Protein AF-A0A417VQZ7-F1 (afdb_monomer)

Structure (mmCIF, N/CA/C/O backbone):
data_AF-A0A417VQZ7-F1
#
_entry.id   AF-A0A417VQZ7-F1
#
loop_
_atom_site.group_PDB
_atom_site.id
_atom_site.type_symbol
_atom_site.label_atom_id
_atom_site.label_alt_id
_atom_site.label_comp_id
_atom_site.label_asym_id
_atom_site.label_entity_id
_atom_site.label_seq_id
_atom_site.pdbx_PDB_ins_code
_atom_site.Cartn_x
_atom_site.Cartn_y
_atom_site.Cartn_z
_atom_site.occupancy
_atom_site.B_iso_or_equiv
_atom_site.auth_seq_id
_atom_site.auth_comp_id
_atom_site.auth_asym_id
_atom_site.auth_atom_id
_atom_site.pdbx_PDB_model_num
ATOM 1 N N . MET A 1 1 ? -21.117 -1.978 18.772 1.00 50.91 1 MET A N 1
ATOM 2 C CA . MET A 1 1 ? -19.952 -2.765 19.230 1.00 50.91 1 MET A CA 1
ATOM 3 C C . MET A 1 1 ? -19.478 -3.714 18.135 1.00 50.91 1 MET A C 1
ATOM 5 O O . MET A 1 1 ? -18.375 -3.523 17.656 1.00 50.91 1 MET A O 1
ATOM 9 N N . ILE A 1 2 ? -20.326 -4.629 17.647 1.00 55.28 2 ILE A N 1
ATOM 10 C CA . ILE A 1 2 ? -19.944 -5.635 16.636 1.00 55.28 2 ILE A CA 1
ATOM 11 C C . ILE A 1 2 ? -19.471 -5.027 15.298 1.00 55.28 2 ILE A C 1
ATOM 13 O O . ILE A 1 2 ? -18.489 -5.507 14.745 1.00 55.28 2 ILE A O 1
ATOM 17 N N . MET A 1 3 ? -20.095 -3.949 14.799 1.00 70.06 3 MET A N 1
ATOM 18 C CA . MET A 1 3 ? -19.731 -3.386 13.484 1.00 70.06 3 MET A CA 1
ATOM 19 C C . MET A 1 3 ? -18.342 -2.727 13.457 1.00 70.06 3 MET A C 1
ATOM 21 O O . MET A 1 3 ? -17.548 -3.048 12.582 1.00 70.06 3 MET A O 1
ATOM 25 N N . LYS A 1 4 ? -18.000 -1.878 14.441 1.00 75.81 4 LYS A N 1
ATOM 26 C CA . LYS A 1 4 ? -16.665 -1.250 14.517 1.00 75.81 4 LYS A CA 1
ATOM 27 C C . LYS A 1 4 ? -15.567 -2.287 14.773 1.00 75.81 4 LYS A C 1
ATOM 29 O O . LYS A 1 4 ? -14.545 -2.289 14.105 1.00 75.81 4 LYS A O 1
ATOM 34 N N . THR A 1 5 ? -15.788 -3.232 15.690 1.00 76.50 5 THR A N 1
ATOM 35 C CA . THR A 1 5 ? -14.788 -4.276 15.954 1.00 76.50 5 THR A CA 1
ATOM 36 C C . THR A 1 5 ? -14.502 -5.121 14.714 1.00 76.50 5 THR A C 1
ATOM 38 O O . THR A 1 5 ? -13.345 -5.433 14.480 1.00 76.50 5 THR A O 1
ATOM 41 N N . LYS A 1 6 ? -15.509 -5.442 13.891 1.00 86.94 6 LYS A N 1
ATOM 42 C CA . LYS A 1 6 ? -15.309 -6.150 12.616 1.00 86.94 6 LYS A CA 1
ATOM 43 C C . LYS A 1 6 ? -14.649 -5.272 11.544 1.00 86.94 6 LYS A C 1
ATOM 45 O O . LYS A 1 6 ? -13.799 -5.768 10.812 1.00 86.94 6 LYS A O 1
ATOM 50 N N . ALA A 1 7 ? -14.981 -3.980 11.490 1.00 90.06 7 ALA A N 1
ATOM 51 C CA . ALA A 1 7 ? -14.437 -3.048 10.500 1.00 90.06 7 ALA A CA 1
ATOM 52 C C . ALA A 1 7 ? -12.906 -2.945 10.559 1.00 90.06 7 ALA A C 1
ATOM 54 O O . ALA A 1 7 ? -12.262 -2.990 9.519 1.00 90.06 7 ALA A O 1
ATOM 55 N N . LYS A 1 8 ? -12.305 -2.899 11.756 1.00 91.88 8 LYS A N 1
ATOM 56 C CA . LYS A 1 8 ? -10.838 -2.837 11.883 1.00 91.88 8 LYS A CA 1
ATOM 57 C C . LYS A 1 8 ? -10.099 -4.100 11.409 1.00 91.88 8 LYS A C 1
ATOM 59 O O . LYS A 1 8 ? -8.950 -4.028 10.992 1.00 91.88 8 LYS A O 1
ATOM 64 N N . TYR A 1 9 ? -10.744 -5.268 11.473 1.00 94.56 9 TYR A N 1
ATOM 65 C CA . TYR A 1 9 ? -10.173 -6.496 10.910 1.00 94.56 9 TYR A CA 1
ATOM 66 C C . TYR A 1 9 ? -10.329 -6.517 9.393 1.00 94.56 9 TYR A C 1
ATOM 68 O O . TYR A 1 9 ? -9.418 -6.952 8.698 1.00 94.56 9 TYR A O 1
ATOM 76 N N . LEU A 1 10 ? -11.444 -5.994 8.876 1.00 95.38 10 LEU A N 1
ATOM 77 C CA . LEU A 1 10 ? -11.634 -5.830 7.439 1.00 95.38 10 LEU A CA 1
ATOM 78 C C . LEU A 1 10 ? -10.570 -4.899 6.837 1.00 95.38 10 LEU A C 1
ATOM 80 O O . LEU A 1 10 ? -9.983 -5.253 5.819 1.00 95.38 10 LEU A O 1
ATOM 84 N N . THR A 1 11 ? -10.259 -3.767 7.482 1.00 95.75 11 THR A N 1
ATOM 85 C CA . THR A 1 11 ? -9.201 -2.866 6.991 1.00 95.75 11 THR A CA 1
ATOM 86 C C . THR A 1 11 ? -7.821 -3.521 7.014 1.00 95.75 11 THR A C 1
ATOM 88 O O . THR A 1 11 ? -7.045 -3.376 6.068 1.00 95.75 11 THR A O 1
ATOM 91 N N . ALA A 1 12 ? -7.527 -4.313 8.050 1.00 97.06 12 ALA A N 1
ATOM 92 C CA . ALA A 1 12 ? -6.291 -5.087 8.121 1.00 97.06 12 ALA A CA 1
ATOM 93 C C . ALA A 1 12 ? -6.186 -6.127 6.992 1.00 97.06 12 ALA A C 1
ATOM 95 O O . ALA A 1 12 ? -5.142 -6.231 6.350 1.00 97.06 12 ALA A O 1
ATOM 96 N N . ILE A 1 13 ? -7.271 -6.856 6.703 1.00 97.50 13 ILE A N 1
ATOM 97 C CA . ILE A 1 13 ? -7.321 -7.828 5.600 1.00 97.50 13 ILE A CA 1
ATOM 98 C C . ILE A 1 13 ? -7.106 -7.132 4.252 1.00 97.50 13 ILE A C 1
ATOM 100 O O . ILE A 1 13 ? -6.365 -7.648 3.423 1.00 97.50 13 ILE A O 1
ATOM 104 N N . LEU A 1 14 ? -7.697 -5.954 4.034 1.00 97.31 14 LEU A N 1
ATOM 105 C CA . LEU A 1 14 ? -7.514 -5.191 2.795 1.00 97.31 14 LEU A CA 1
ATOM 106 C C . LEU A 1 14 ? -6.061 -4.725 2.606 1.00 97.31 14 LEU A C 1
ATOM 108 O O . LEU A 1 14 ? -5.545 -4.791 1.492 1.00 97.31 14 LEU A O 1
ATOM 112 N N . PHE A 1 15 ? -5.365 -4.325 3.678 1.00 97.94 15 PHE A N 1
ATOM 113 C CA . PHE A 1 15 ? -3.922 -4.060 3.611 1.00 97.94 15 PHE A CA 1
ATOM 114 C C . PHE A 1 15 ? -3.111 -5.314 3.267 1.00 97.94 15 PHE A C 1
ATOM 116 O O . PHE A 1 15 ? -2.205 -5.251 2.444 1.00 97.94 15 PHE A O 1
ATOM 123 N N . LEU A 1 16 ? -3.437 -6.469 3.849 1.00 97.38 16 LEU A N 1
ATOM 124 C CA . LEU A 1 16 ? -2.754 -7.721 3.506 1.00 97.38 16 LEU A CA 1
ATOM 125 C C . LEU A 1 16 ? -3.028 -8.139 2.054 1.00 97.38 16 LEU A C 1
ATOM 127 O O . LEU A 1 16 ? -2.112 -8.558 1.350 1.00 97.38 16 LEU A O 1
ATOM 131 N N . ALA A 1 17 ? -4.261 -7.963 1.578 1.00 96.56 17 ALA A N 1
ATOM 132 C CA . ALA A 1 17 ? -4.626 -8.219 0.189 1.00 96.56 17 ALA A CA 1
ATOM 133 C C . ALA A 1 17 ? -3.846 -7.316 -0.780 1.00 96.56 17 ALA A C 1
ATOM 135 O O . ALA A 1 17 ? -3.418 -7.777 -1.838 1.00 96.56 17 ALA A O 1
ATOM 136 N N . SER A 1 18 ? -3.597 -6.051 -0.418 1.00 95.50 18 SER A N 1
ATOM 137 C CA . SER A 1 18 ? -2.787 -5.158 -1.253 1.00 95.50 18 SER A CA 1
ATOM 138 C C . SER A 1 18 ? -1.308 -5.558 -1.296 1.00 95.50 18 SER A C 1
ATOM 140 O O . SER A 1 18 ? -0.677 -5.353 -2.329 1.00 95.50 18 SER A O 1
ATOM 142 N N . VAL A 1 19 ? -0.765 -6.187 -0.245 1.00 96.00 19 VAL A N 1
ATOM 143 C CA . VAL A 1 19 ? 0.604 -6.743 -0.246 1.00 96.00 19 VAL A CA 1
ATOM 144 C C . VAL A 1 19 ? 0.732 -7.908 -1.228 1.00 96.00 19 VAL A C 1
ATOM 146 O O . VAL A 1 19 ? 1.726 -7.991 -1.947 1.00 96.00 19 VAL A O 1
ATOM 149 N N . VAL A 1 20 ? -0.281 -8.775 -1.332 1.00 95.00 20 VAL A N 1
ATOM 150 C CA . VAL A 1 20 ? -0.275 -9.895 -2.296 1.00 95.00 20 VAL A CA 1
ATOM 151 C C . VAL A 1 20 ? -0.106 -9.393 -3.734 1.00 95.00 20 VAL A C 1
ATOM 153 O O . VAL A 1 20 ? 0.604 -10.014 -4.523 1.00 95.00 20 VAL A O 1
ATOM 156 N N . MET A 1 21 ? -0.668 -8.226 -4.061 1.00 93.00 21 MET A N 1
ATOM 157 C CA . MET A 1 21 ? -0.578 -7.637 -5.402 1.00 93.00 21 MET A CA 1
ATOM 158 C C . MET A 1 21 ? 0.858 -7.314 -5.844 1.00 93.00 21 MET A C 1
ATOM 160 O O . MET A 1 21 ? 1.114 -7.265 -7.044 1.00 93.00 21 MET A O 1
ATOM 164 N N . TYR A 1 22 ? 1.820 -7.166 -4.924 1.00 92.75 22 TYR A N 1
ATOM 165 C CA . TYR A 1 22 ? 3.229 -6.944 -5.283 1.00 92.75 22 TYR A CA 1
ATOM 166 C C . TYR A 1 22 ? 3.887 -8.174 -5.922 1.00 92.75 22 TYR A C 1
ATOM 168 O O . TYR A 1 22 ? 4.891 -8.049 -6.629 1.00 92.75 22 TYR A O 1
ATOM 176 N N . PHE A 1 23 ? 3.316 -9.356 -5.685 1.00 94.06 23 PHE A N 1
ATOM 177 C CA . PH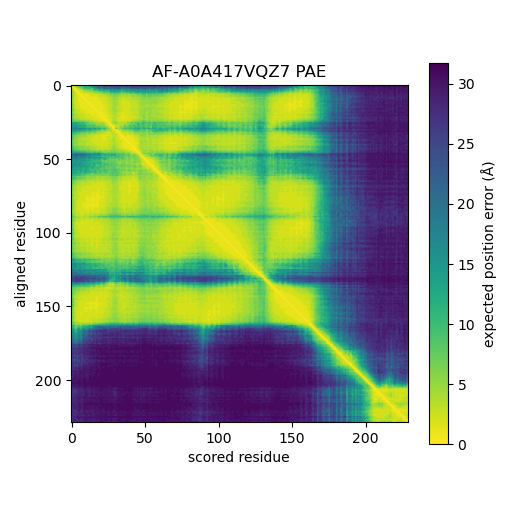E A 1 23 ? 3.812 -10.641 -6.175 1.00 94.06 23 PHE A CA 1
ATOM 178 C C . PHE A 1 23 ? 3.067 -11.133 -7.420 1.00 94.06 23 PHE A C 1
ATOM 180 O O . PHE A 1 23 ? 3.440 -12.157 -7.993 1.00 94.06 23 PHE A O 1
ATOM 187 N N . VAL A 1 24 ? 2.044 -10.400 -7.860 1.00 91.88 24 VAL A N 1
ATOM 188 C CA . VAL A 1 24 ? 1.283 -10.693 -9.077 1.00 91.88 24 VAL A CA 1
ATOM 189 C C . VAL A 1 24 ? 1.976 -10.031 -10.280 1.00 91.88 24 VAL A C 1
ATOM 191 O O . VAL A 1 24 ? 2.517 -8.929 -10.140 1.00 91.88 24 VAL A O 1
ATOM 194 N N . PRO A 1 25 ? 2.013 -10.685 -11.459 1.00 87.25 25 PRO A N 1
ATOM 195 C CA . PRO A 1 25 ? 2.632 -10.129 -12.660 1.00 87.25 25 PRO A CA 1
ATOM 196 C C . PRO A 1 25 ? 1.897 -8.870 -13.123 1.00 87.25 25 PRO A C 1
ATOM 198 O O . PRO A 1 25 ? 0.782 -8.930 -13.632 1.00 87.25 25 PRO A O 1
ATOM 201 N N . PHE A 1 26 ? 2.532 -7.721 -12.919 1.00 82.50 26 PHE A N 1
ATOM 202 C CA . PHE A 1 26 ? 1.948 -6.399 -13.122 1.00 82.50 26 PHE A CA 1
ATOM 203 C C . PHE A 1 26 ? 2.213 -5.861 -14.535 1.00 82.50 26 PHE A C 1
ATOM 205 O O . PHE A 1 26 ? 1.400 -5.113 -15.085 1.00 82.50 26 PHE A O 1
ATOM 212 N N . MET A 1 27 ? 3.344 -6.251 -15.125 1.00 78.38 27 MET A N 1
ATOM 213 C CA . MET A 1 27 ? 3.806 -5.799 -16.438 1.00 78.38 27 MET A CA 1
ATOM 214 C C . MET A 1 27 ? 4.229 -6.995 -17.284 1.00 78.38 27 MET A C 1
ATOM 216 O O . MET A 1 27 ? 4.835 -7.934 -16.771 1.00 78.38 27 MET A O 1
ATOM 220 N N . GLY A 1 28 ? 3.883 -6.965 -18.567 1.00 73.75 28 GLY A N 1
ATOM 221 C CA . GLY A 1 28 ? 4.251 -7.992 -19.536 1.00 73.75 28 GLY A CA 1
ATOM 222 C C . GLY A 1 28 ? 5.180 -7.427 -20.602 1.00 73.75 28 GLY A C 1
ATOM 223 O O . GLY A 1 28 ? 4.992 -6.299 -21.062 1.00 73.75 28 GLY A O 1
ATOM 224 N N . TRP A 1 29 ? 6.172 -8.222 -20.989 1.00 70.12 29 TRP A N 1
ATOM 225 C CA . TRP A 1 29 ? 7.005 -7.983 -22.160 1.00 70.12 29 TRP A CA 1
ATOM 226 C C . TRP A 1 29 ? 7.222 -9.309 -22.892 1.00 70.12 29 TRP A C 1
ATOM 228 O O . TRP A 1 29 ? 7.978 -10.148 -22.412 1.00 70.12 29 TRP A O 1
ATOM 238 N N . GLU A 1 30 ? 6.554 -9.505 -24.034 1.00 70.00 30 GLU A N 1
ATOM 239 C CA . GLU A 1 30 ? 6.552 -10.749 -24.827 1.00 70.00 30 GLU A CA 1
ATOM 240 C C . GLU A 1 30 ? 6.221 -12.007 -23.998 1.00 70.00 30 GLU A C 1
ATOM 242 O O . GLU A 1 30 ? 5.060 -12.398 -23.874 1.00 70.00 30 GLU A O 1
ATOM 247 N N . ARG A 1 31 ? 7.240 -12.656 -23.417 1.00 68.44 31 ARG A N 1
ATOM 248 C CA . ARG A 1 31 ? 7.121 -13.848 -22.556 1.00 68.44 31 ARG A CA 1
ATOM 249 C C . ARG A 1 31 ? 7.491 -13.580 -21.098 1.00 68.44 31 ARG A C 1
ATOM 251 O O . ARG A 1 31 ? 7.216 -14.412 -20.232 1.00 68.44 31 ARG A O 1
ATOM 258 N N . LEU A 1 32 ? 8.091 -12.426 -20.815 1.00 71.69 32 LEU A N 1
ATOM 259 C CA . LEU A 1 32 ? 8.544 -12.033 -19.494 1.00 71.69 32 LEU A CA 1
ATOM 260 C C . LEU A 1 32 ? 7.419 -11.311 -18.749 1.00 71.69 32 LEU A C 1
ATOM 262 O O . LEU A 1 32 ? 7.016 -10.198 -19.086 1.00 71.69 32 LEU A O 1
ATOM 266 N N . GLN A 1 33 ? 6.920 -11.951 -17.699 1.00 82.75 33 GLN A N 1
ATOM 267 C CA . GLN A 1 33 ? 5.954 -11.354 -16.787 1.00 82.75 33 GLN A CA 1
ATOM 268 C C . GLN A 1 33 ? 6.686 -10.776 -15.571 1.00 82.75 33 GLN A C 1
ATOM 270 O O . GLN A 1 33 ? 7.191 -11.515 -14.726 1.00 82.75 33 GLN A O 1
ATOM 275 N N . LEU A 1 34 ? 6.746 -9.449 -15.482 1.00 82.38 34 LEU A N 1
ATOM 276 C CA . LEU A 1 34 ? 7.403 -8.715 -14.405 1.00 82.38 34 LEU A CA 1
ATOM 277 C C . LEU A 1 34 ? 6.428 -8.418 -13.262 1.00 82.38 34 LEU A C 1
ATOM 279 O O . LEU A 1 34 ? 5.363 -7.816 -13.449 1.00 82.38 34 LEU A O 1
ATOM 283 N N . ARG A 1 35 ? 6.820 -8.794 -12.043 1.00 89.50 35 ARG A N 1
ATOM 284 C CA . ARG A 1 35 ? 6.116 -8.440 -10.800 1.00 89.50 35 ARG A CA 1
ATOM 285 C C . ARG A 1 35 ? 6.681 -7.141 -10.233 1.00 89.50 35 ARG A C 1
ATOM 287 O O . ARG A 1 35 ? 7.859 -6.842 -10.420 1.00 89.50 35 ARG A O 1
ATOM 294 N N . LEU A 1 36 ? 5.893 -6.404 -9.447 1.00 87.62 36 LEU A N 1
ATOM 295 C CA . LEU A 1 36 ? 6.402 -5.232 -8.712 1.00 87.62 36 LEU A CA 1
ATOM 296 C C . LEU A 1 36 ? 7.556 -5.607 -7.769 1.00 87.62 36 LEU A C 1
ATOM 298 O O . LEU A 1 36 ? 8.498 -4.839 -7.606 1.00 87.62 36 LEU A O 1
ATOM 302 N N . PHE A 1 37 ? 7.529 -6.810 -7.195 1.00 91.06 37 PHE A N 1
ATOM 303 C CA . PHE A 1 37 ? 8.639 -7.313 -6.391 1.00 91.06 37 PHE A CA 1
ATOM 304 C C . PHE A 1 37 ? 9.923 -7.566 -7.205 1.00 91.06 37 PHE A C 1
ATOM 306 O O . PHE A 1 37 ? 11.023 -7.418 -6.675 1.00 91.06 37 PHE A O 1
ATOM 313 N N . ASP A 1 38 ? 9.823 -7.891 -8.497 1.00 88.50 38 ASP A N 1
ATOM 314 C CA . ASP A 1 38 ? 11.015 -8.032 -9.341 1.00 88.50 38 ASP A CA 1
ATOM 315 C C . ASP A 1 38 ? 11.689 -6.666 -9.563 1.00 88.50 38 ASP A C 1
ATOM 317 O O . ASP A 1 38 ? 12.915 -6.593 -9.585 1.00 88.50 38 ASP A O 1
ATOM 321 N N . LEU A 1 39 ? 10.924 -5.565 -9.604 1.00 86.75 39 LEU A N 1
ATOM 322 C CA . LEU A 1 39 ? 11.484 -4.204 -9.648 1.00 86.75 39 LEU A CA 1
ATOM 323 C C . LEU A 1 39 ? 12.280 -3.868 -8.382 1.00 86.75 39 LEU A C 1
ATOM 325 O O . LEU A 1 39 ? 13.311 -3.205 -8.466 1.00 86.75 39 LEU A O 1
ATOM 329 N N . VAL A 1 40 ? 11.834 -4.346 -7.217 1.00 91.12 40 VAL A N 1
ATOM 330 C CA . VAL A 1 40 ? 12.589 -4.206 -5.963 1.00 91.12 40 VAL A CA 1
ATOM 331 C C . VAL A 1 40 ? 13.940 -4.912 -6.078 1.00 91.12 40 VAL A C 1
ATOM 333 O O . VAL A 1 40 ? 14.972 -4.336 -5.742 1.00 91.12 40 VAL A O 1
ATOM 336 N N . GLN A 1 41 ? 13.956 -6.136 -6.607 1.00 89.50 41 GLN A N 1
ATOM 337 C CA . GLN A 1 41 ? 15.198 -6.889 -6.793 1.00 89.50 41 GLN A CA 1
ATOM 338 C C . GLN A 1 41 ? 16.145 -6.249 -7.806 1.00 89.50 41 GLN A C 1
ATOM 340 O O . GLN A 1 41 ? 17.343 -6.160 -7.539 1.00 89.50 41 GLN A O 1
ATOM 345 N N . IL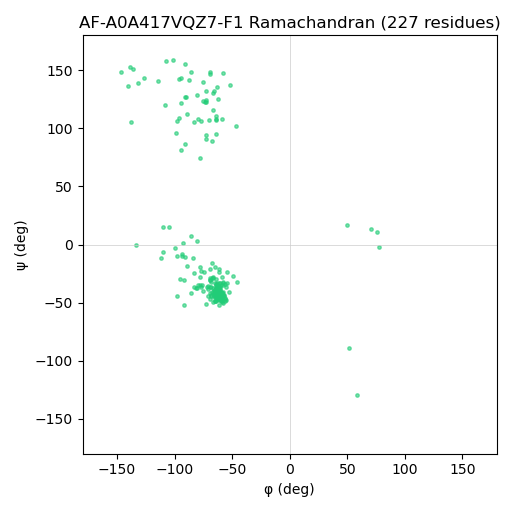E A 1 42 ? 15.606 -5.752 -8.919 1.00 86.31 42 ILE A N 1
ATOM 346 C CA . ILE A 1 42 ? 16.363 -4.989 -9.915 1.00 86.31 42 ILE A CA 1
ATOM 347 C C . ILE A 1 42 ? 16.976 -3.738 -9.273 1.00 86.31 42 ILE A C 1
ATOM 349 O O . ILE A 1 42 ? 18.153 -3.447 -9.490 1.00 86.31 42 ILE A O 1
ATOM 353 N N . GLY A 1 43 ? 16.216 -3.034 -8.430 1.00 87.25 43 GLY A N 1
ATOM 354 C CA . GLY A 1 43 ? 16.713 -1.879 -7.685 1.00 87.25 43 GLY A CA 1
ATOM 355 C C . GLY A 1 43 ? 17.882 -2.211 -6.751 1.00 87.25 43 GLY A C 1
ATOM 356 O O . GLY A 1 43 ? 18.809 -1.413 -6.616 1.00 87.25 43 GLY A O 1
ATOM 357 N N . PHE A 1 44 ? 17.902 -3.418 -6.184 1.00 88.69 44 PHE A N 1
ATOM 358 C CA . PHE A 1 44 ? 19.030 -3.938 -5.404 1.00 88.69 44 PHE A CA 1
ATOM 359 C C . PHE A 1 44 ? 20.182 -4.503 -6.246 1.00 88.69 44 PHE A C 1
ATOM 361 O O . PHE A 1 44 ? 21.154 -5.007 -5.692 1.00 88.69 44 PHE A O 1
ATOM 368 N N . GLY A 1 45 ? 20.094 -4.428 -7.575 1.00 83.00 45 GLY A N 1
ATOM 369 C CA . GLY A 1 45 ? 21.107 -4.967 -8.480 1.00 83.00 45 GLY A CA 1
ATOM 370 C C . GLY A 1 45 ? 21.066 -6.490 -8.621 1.00 83.00 45 GLY A C 1
ATOM 371 O O . GLY A 1 45 ? 21.972 -7.063 -9.221 1.00 83.00 45 GLY A O 1
ATOM 372 N N . ASN A 1 46 ? 20.028 -7.159 -8.109 1.00 83.50 46 ASN A N 1
ATOM 373 C CA . ASN A 1 46 ? 19.866 -8.598 -8.270 1.00 83.50 46 ASN A CA 1
ATOM 374 C C . ASN A 1 46 ? 19.222 -8.905 -9.632 1.00 83.50 46 ASN A C 1
ATOM 376 O O . ASN A 1 46 ? 18.024 -8.689 -9.837 1.00 83.50 46 ASN A O 1
ATOM 380 N N . LYS A 1 47 ? 20.027 -9.401 -10.575 1.00 74.62 47 LYS A N 1
ATOM 381 C CA . LYS A 1 47 ? 19.613 -9.702 -11.952 1.00 74.62 47 LYS A CA 1
ATOM 382 C C . LYS A 1 47 ? 19.332 -11.198 -12.073 1.00 74.62 47 LYS A C 1
ATOM 384 O O . LYS A 1 47 ? 20.243 -12.003 -12.223 1.00 74.62 47 LYS A O 1
ATOM 389 N N . ARG A 1 48 ? 18.056 -11.573 -11.942 1.00 65.88 48 ARG A N 1
ATOM 390 C CA . ARG A 1 48 ? 17.638 -12.978 -11.786 1.00 65.88 48 ARG A CA 1
ATOM 391 C C . ARG A 1 48 ? 17.653 -13.796 -13.088 1.00 65.88 48 ARG A C 1
ATOM 393 O O . ARG A 1 48 ? 17.707 -15.018 -13.018 1.00 65.88 48 ARG A O 1
ATOM 400 N N . THR A 1 49 ? 17.572 -13.147 -14.251 1.00 70.38 49 THR A N 1
ATOM 401 C CA . THR A 1 49 ? 17.577 -13.795 -15.574 1.00 70.38 49 THR A CA 1
ATOM 402 C C . THR A 1 49 ? 18.438 -13.014 -16.562 1.00 70.38 49 THR A C 1
ATOM 404 O O . THR A 1 49 ? 18.588 -11.795 -16.440 1.00 70.38 49 THR A O 1
ATOM 407 N N . GLU A 1 50 ? 18.984 -13.709 -17.564 1.00 69.94 50 GLU A N 1
ATOM 408 C CA . GLU A 1 50 ? 19.791 -13.085 -18.622 1.00 69.94 50 GLU A CA 1
ATOM 409 C C . GLU A 1 50 ? 18.995 -12.034 -19.415 1.00 69.94 50 GLU A C 1
ATOM 411 O O . GLU A 1 50 ? 19.527 -10.977 -19.749 1.00 69.94 50 GLU A O 1
ATOM 416 N N . GLU A 1 51 ? 17.700 -12.276 -19.644 1.00 68.69 51 GLU A N 1
ATOM 417 C CA . GLU A 1 51 ? 16.782 -11.324 -20.285 1.00 68.69 51 GLU A CA 1
ATOM 418 C C . GLU A 1 51 ? 16.615 -10.035 -19.463 1.00 68.69 51 GLU A C 1
ATOM 420 O O . GLU A 1 51 ? 16.712 -8.937 -20.011 1.00 68.69 51 GLU A O 1
ATOM 425 N N . ILE A 1 52 ? 16.442 -10.147 -18.137 1.00 70.31 52 ILE A N 1
ATOM 426 C CA . ILE A 1 52 ? 16.357 -8.982 -17.242 1.00 70.31 52 ILE A CA 1
ATOM 427 C C . ILE A 1 52 ? 17.690 -8.228 -17.226 1.00 70.31 52 ILE A C 1
ATOM 429 O O . ILE A 1 52 ? 17.675 -7.000 -17.234 1.00 70.31 52 ILE A O 1
ATOM 433 N N . SER A 1 53 ? 18.836 -8.922 -17.244 1.00 70.12 53 SER A N 1
ATOM 434 C CA . SER A 1 53 ? 20.147 -8.255 -17.249 1.00 70.12 53 SER A CA 1
ATOM 435 C C . SER A 1 53 ? 20.302 -7.336 -18.453 1.00 70.12 53 SER A C 1
ATOM 437 O O . SER A 1 53 ? 20.595 -6.160 -18.268 1.00 70.12 53 SER A O 1
ATOM 439 N N . ARG A 1 54 ? 20.012 -7.826 -19.666 1.00 68.94 54 ARG A N 1
ATOM 440 C CA . ARG A 1 54 ? 20.161 -7.038 -20.904 1.00 68.94 54 ARG A CA 1
ATOM 441 C C . ARG A 1 54 ? 19.308 -5.771 -20.910 1.00 68.94 54 ARG A C 1
ATOM 443 O O . ARG A 1 54 ? 19.719 -4.750 -21.453 1.00 68.94 54 ARG A O 1
ATOM 450 N N . ILE A 1 55 ? 18.120 -5.832 -20.311 1.00 66.31 55 ILE A N 1
ATOM 451 C CA . ILE A 1 55 ? 17.241 -4.667 -20.175 1.00 66.31 55 ILE A CA 1
ATOM 452 C C . ILE A 1 55 ? 17.822 -3.710 -19.132 1.00 66.31 55 ILE A C 1
ATOM 454 O O . ILE A 1 55 ? 17.997 -2.527 -19.411 1.00 66.31 55 ILE A O 1
ATOM 458 N N . VAL A 1 56 ? 18.153 -4.225 -17.946 1.00 71.12 56 VAL A N 1
ATOM 459 C CA . VAL A 1 56 ? 18.625 -3.433 -16.800 1.00 71.12 56 VAL A CA 1
ATOM 460 C C . VAL A 1 56 ? 19.969 -2.759 -17.073 1.00 71.12 56 VAL A C 1
ATOM 462 O O . VAL A 1 56 ? 20.168 -1.640 -16.613 1.00 71.12 56 VAL A O 1
ATOM 465 N N . ASP A 1 57 ? 20.851 -3.377 -17.860 1.00 74.12 57 ASP A N 1
ATOM 466 C CA . ASP A 1 57 ? 22.163 -2.823 -18.225 1.00 74.12 57 ASP A CA 1
ATOM 467 C C . ASP A 1 57 ? 22.062 -1.501 -18.998 1.00 74.12 57 ASP A C 1
ATOM 469 O O . ASP A 1 57 ? 22.972 -0.676 -18.941 1.00 74.12 57 ASP A O 1
ATOM 473 N N . ASN A 1 58 ? 20.931 -1.259 -19.665 1.00 70.31 58 ASN A N 1
ATOM 474 C CA . ASN A 1 58 ? 20.681 -0.015 -20.386 1.00 70.31 58 ASN A CA 1
ATOM 475 C C . ASN A 1 58 ? 19.993 1.057 -19.518 1.00 70.31 58 ASN A C 1
ATOM 477 O O . ASN A 1 58 ? 19.891 2.210 -19.942 1.00 70.31 58 ASN A O 1
ATOM 481 N N . LEU A 1 59 ? 19.500 0.717 -18.318 1.00 72.50 59 LEU A N 1
ATOM 482 C CA . LEU A 1 59 ? 18.831 1.668 -17.426 1.00 72.50 59 LEU A CA 1
ATOM 483 C C . LEU A 1 59 ? 19.810 2.279 -16.407 1.00 72.50 59 LEU A C 1
ATOM 485 O O . LEU A 1 59 ? 20.669 1.587 -15.862 1.00 72.50 59 LEU A O 1
ATOM 489 N N . PRO A 1 60 ? 19.653 3.571 -16.058 1.00 79.50 60 PRO A N 1
ATOM 490 C CA . PRO A 1 60 ? 20.461 4.191 -15.015 1.00 79.50 60 PRO A CA 1
ATOM 491 C C . PRO A 1 60 ? 20.179 3.538 -13.652 1.00 79.50 60 PRO A C 1
ATOM 493 O O . PRO A 1 60 ? 19.113 3.734 -13.059 1.00 79.50 60 PRO A O 1
ATOM 496 N N . GLN A 1 61 ? 21.168 2.802 -13.131 1.00 82.69 61 GLN A N 1
ATOM 497 C CA . GLN A 1 61 ? 21.063 2.022 -11.890 1.00 82.69 61 GLN A CA 1
ATOM 498 C C . GLN A 1 61 ? 20.603 2.860 -10.685 1.00 82.69 61 GLN A C 1
ATOM 500 O O . GLN A 1 61 ? 19.869 2.359 -9.837 1.00 82.69 61 GLN A O 1
ATOM 505 N N . SER A 1 62 ? 20.976 4.144 -10.617 1.00 84.06 62 SER A N 1
ATOM 506 C CA . SER A 1 62 ? 20.577 5.056 -9.533 1.00 84.06 62 SER A CA 1
ATOM 507 C C . SER A 1 62 ? 19.069 5.321 -9.476 1.00 84.06 62 SER A C 1
ATOM 509 O O . SER A 1 62 ? 18.506 5.494 -8.398 1.00 84.06 62 SER A O 1
ATOM 511 N N . GLN A 1 63 ? 18.395 5.348 -10.626 1.00 83.69 63 GLN A N 1
ATOM 512 C CA . GLN A 1 63 ? 16.953 5.593 -10.697 1.00 83.69 63 GLN A CA 1
ATOM 513 C C . GLN A 1 63 ? 16.171 4.311 -10.409 1.00 83.69 63 GLN A C 1
ATOM 515 O O . GLN A 1 63 ? 15.149 4.351 -9.724 1.00 83.69 63 GLN A O 1
ATOM 520 N N . MET A 1 64 ? 16.681 3.170 -10.880 1.00 84.19 64 MET A N 1
ATOM 521 C CA . MET A 1 64 ? 16.085 1.864 -10.599 1.00 84.19 64 MET A CA 1
ATOM 522 C C . MET A 1 64 ? 16.225 1.473 -9.128 1.00 84.19 64 MET A C 1
ATOM 524 O O . MET A 1 64 ? 15.284 0.923 -8.557 1.00 84.19 64 MET A O 1
ATOM 528 N N . SER A 1 65 ? 17.349 1.806 -8.487 1.00 88.94 65 SER A N 1
ATOM 529 C CA . SER A 1 65 ? 17.529 1.572 -7.054 1.00 88.94 65 SER A CA 1
ATOM 530 C C . SER A 1 65 ? 16.554 2.394 -6.221 1.00 88.94 65 SER A C 1
ATOM 532 O O . SER A 1 65 ? 15.845 1.823 -5.391 1.00 88.94 65 SER A O 1
ATOM 534 N N . LEU A 1 66 ? 16.432 3.699 -6.496 1.00 90.81 66 LEU A N 1
ATOM 535 C CA . LEU A 1 66 ? 15.465 4.569 -5.823 1.00 90.81 66 LEU A CA 1
ATOM 536 C C . LEU A 1 66 ? 14.040 4.021 -5.952 1.00 90.81 66 LEU A C 1
ATOM 538 O O . LEU A 1 66 ? 13.327 3.911 -4.955 1.00 90.81 66 LEU A O 1
ATOM 542 N N . LEU A 1 67 ? 13.641 3.633 -7.164 1.00 90.25 67 LEU A N 1
ATOM 543 C CA . LEU A 1 67 ? 12.325 3.054 -7.412 1.00 90.25 67 LEU A CA 1
ATOM 544 C C . LEU A 1 67 ? 12.105 1.760 -6.613 1.00 90.25 67 LEU A C 1
ATOM 546 O O . LEU A 1 67 ? 11.048 1.588 -6.005 1.00 90.25 67 LEU A O 1
ATOM 550 N N . GLY A 1 68 ? 13.103 0.874 -6.565 1.00 91.75 68 GLY A N 1
ATOM 551 C CA . GLY A 1 68 ? 13.047 -0.353 -5.771 1.00 91.75 68 GLY A CA 1
ATOM 552 C C . GLY A 1 68 ? 12.830 -0.082 -4.279 1.00 91.75 68 GLY A C 1
ATOM 553 O O . GLY A 1 68 ? 11.946 -0.689 -3.669 1.00 91.75 68 GLY A O 1
ATOM 554 N N . TYR A 1 69 ? 13.558 0.880 -3.702 1.00 93.12 69 TYR A N 1
ATOM 555 C CA . TYR A 1 69 ? 13.367 1.296 -2.307 1.00 93.12 69 TYR A CA 1
ATOM 556 C C . TYR A 1 69 ? 11.980 1.890 -2.054 1.00 93.12 69 TYR A C 1
ATOM 558 O O . TYR A 1 69 ? 11.363 1.584 -1.033 1.00 93.12 69 TYR A O 1
ATOM 566 N N . VAL A 1 70 ? 11.466 2.707 -2.977 1.00 94.56 70 VAL A N 1
ATOM 567 C CA . VAL A 1 70 ? 10.128 3.308 -2.866 1.00 94.56 70 VAL A CA 1
ATOM 568 C C . VAL A 1 70 ? 9.038 2.232 -2.870 1.00 94.56 70 VAL A C 1
ATOM 570 O O . VAL A 1 70 ? 8.153 2.246 -2.010 1.00 94.56 70 VAL A O 1
ATOM 573 N N . ILE A 1 71 ? 9.118 1.260 -3.784 1.00 93.44 71 ILE A N 1
ATOM 574 C CA . ILE A 1 71 ? 8.159 0.148 -3.865 1.00 93.44 71 ILE A CA 1
ATOM 575 C C . ILE A 1 71 ? 8.239 -0.726 -2.606 1.00 93.44 71 ILE A C 1
ATOM 577 O O . ILE A 1 71 ? 7.202 -1.067 -2.029 1.00 93.44 71 ILE A O 1
ATOM 581 N N . LEU A 1 72 ? 9.450 -1.049 -2.139 1.00 95.62 72 LEU A N 1
ATOM 582 C CA . LEU A 1 72 ? 9.654 -1.809 -0.904 1.00 95.62 72 LEU A CA 1
ATOM 583 C C . LEU A 1 72 ? 9.087 -1.072 0.317 1.00 95.62 72 LEU A C 1
ATOM 585 O O . LEU A 1 72 ? 8.395 -1.675 1.139 1.00 95.62 72 LEU A O 1
ATOM 589 N N . GLY A 1 73 ? 9.335 0.234 0.412 1.00 96.25 73 GLY A N 1
ATOM 590 C CA . GLY A 1 73 ? 8.802 1.090 1.467 1.00 96.25 73 GLY A CA 1
ATOM 591 C C . GLY A 1 73 ? 7.274 1.119 1.470 1.00 96.25 73 GLY A C 1
ATOM 592 O O . GLY A 1 73 ? 6.667 0.991 2.531 1.00 96.25 73 GLY A O 1
ATOM 593 N N . ALA A 1 74 ? 6.639 1.200 0.297 1.00 95.62 74 ALA A N 1
ATOM 594 C CA . ALA A 1 74 ? 5.183 1.128 0.176 1.00 95.62 74 ALA A CA 1
ATOM 595 C C . ALA A 1 74 ? 4.627 -0.236 0.631 1.00 95.62 74 ALA A C 1
ATOM 597 O O . ALA A 1 74 ? 3.618 -0.283 1.338 1.00 95.62 74 ALA A O 1
ATOM 598 N N . MET A 1 75 ? 5.306 -1.337 0.287 1.00 96.00 75 MET A N 1
ATOM 599 C CA . MET A 1 75 ? 4.916 -2.684 0.722 1.00 96.00 75 MET A CA 1
ATOM 600 C C . MET A 1 75 ? 5.032 -2.834 2.245 1.00 96.00 75 MET A C 1
ATOM 602 O O . MET A 1 75 ? 4.120 -3.341 2.901 1.00 96.00 75 MET A O 1
ATOM 606 N N . PHE A 1 76 ? 6.128 -2.341 2.826 1.00 97.31 76 PHE A N 1
ATOM 607 C CA . PHE A 1 76 ? 6.327 -2.329 4.274 1.00 97.31 76 PHE A CA 1
ATOM 608 C C . PHE A 1 76 ? 5.283 -1.458 4.983 1.00 97.31 76 PHE A C 1
ATOM 610 O O . PHE A 1 76 ? 4.702 -1.877 5.983 1.00 97.31 76 PHE A O 1
ATOM 617 N N . ALA A 1 77 ? 4.979 -0.280 4.435 1.00 97.25 77 ALA A N 1
ATOM 618 C CA . ALA A 1 77 ? 3.929 0.588 4.948 1.00 97.25 77 ALA A CA 1
ATOM 619 C C . ALA A 1 77 ? 2.564 -0.118 4.955 1.00 97.25 77 ALA A C 1
ATOM 621 O O . ALA A 1 77 ? 1.850 -0.030 5.950 1.00 97.25 77 ALA A O 1
ATOM 622 N N . ALA A 1 78 ? 2.215 -0.880 3.913 1.00 97.31 78 ALA A N 1
ATOM 623 C CA . ALA A 1 78 ? 0.977 -1.662 3.896 1.00 97.31 78 ALA A CA 1
ATOM 624 C C . ALA A 1 78 ? 0.929 -2.706 5.030 1.00 97.31 78 ALA A C 1
ATOM 626 O O . ALA A 1 78 ? -0.087 -2.816 5.720 1.00 97.31 78 ALA A O 1
ATOM 627 N N . LEU A 1 79 ? 2.036 -3.413 5.291 1.00 97.81 79 LEU A N 1
ATOM 628 C CA . LEU A 1 79 ? 2.146 -4.357 6.414 1.00 97.81 79 LEU A CA 1
ATOM 629 C C . LEU A 1 79 ? 1.985 -3.661 7.772 1.00 97.81 79 LEU A C 1
ATOM 631 O O . LEU A 1 79 ? 1.224 -4.124 8.625 1.00 97.81 79 LEU A O 1
ATOM 635 N N . VAL A 1 80 ? 2.647 -2.516 7.961 1.00 97.56 80 VAL A N 1
ATOM 636 C CA . VAL A 1 80 ? 2.486 -1.683 9.163 1.00 97.56 80 VAL A CA 1
ATOM 637 C C . VAL A 1 80 ? 1.030 -1.233 9.309 1.00 97.56 80 VAL A C 1
ATOM 639 O O . VAL A 1 80 ? 0.476 -1.298 10.406 1.00 97.56 80 VAL A O 1
ATOM 642 N N . GLY A 1 81 ? 0.371 -0.858 8.212 1.00 96.94 81 GLY A N 1
ATOM 643 C CA . GLY A 1 81 ? -1.052 -0.520 8.174 1.00 96.94 81 GLY A CA 1
ATOM 644 C C . GLY A 1 81 ? -1.959 -1.641 8.666 1.00 96.94 81 GLY A C 1
ATOM 645 O O . GLY A 1 81 ? -2.864 -1.393 9.471 1.00 96.94 81 GLY A O 1
ATOM 646 N N . ALA A 1 82 ? -1.695 -2.878 8.240 1.00 97.50 82 ALA A N 1
ATOM 647 C CA . ALA A 1 82 ? -2.433 -4.049 8.707 1.00 97.50 82 ALA A CA 1
ATOM 648 C C . ALA A 1 82 ? -2.295 -4.240 10.226 1.00 97.50 82 ALA A C 1
ATOM 650 O O . ALA A 1 82 ? -3.294 -4.438 10.923 1.00 97.50 82 ALA A O 1
ATOM 651 N N . VAL A 1 83 ? -1.077 -4.113 10.757 1.00 97.38 83 VAL A N 1
ATOM 652 C CA . VAL A 1 83 ? -0.802 -4.246 12.196 1.00 97.38 83 VAL A CA 1
ATOM 653 C C . VAL A 1 83 ? -1.457 -3.113 12.995 1.00 97.38 83 VAL A C 1
ATOM 655 O O . VAL A 1 83 ? -2.182 -3.365 13.963 1.00 97.38 83 VAL A O 1
ATOM 658 N N . LEU A 1 84 ? -1.265 -1.861 12.571 1.00 95.81 84 LEU A N 1
ATOM 659 C CA . LEU A 1 84 ? -1.824 -0.682 13.240 1.00 95.81 84 LEU A CA 1
ATOM 660 C C . LEU A 1 84 ? -3.355 -0.699 13.262 1.00 95.81 84 LEU A C 1
ATOM 662 O O . LEU A 1 84 ? -3.948 -0.331 14.279 1.00 95.81 84 LEU A O 1
ATOM 666 N N . SER A 1 85 ? -3.993 -1.184 12.192 1.00 94.00 85 SER A N 1
ATOM 667 C CA . SER A 1 85 ? -5.452 -1.345 12.125 1.00 94.00 85 SER A CA 1
ATOM 668 C C . SER A 1 85 ? -5.990 -2.200 13.276 1.00 94.00 85 SER A C 1
ATOM 670 O O . SER A 1 85 ? -7.055 -1.915 13.825 1.00 94.00 85 SER A O 1
ATOM 672 N N . VAL A 1 86 ? -5.247 -3.229 13.694 1.00 94.81 86 VAL A N 1
ATOM 673 C CA . VAL A 1 86 ? -5.674 -4.145 14.760 1.00 94.81 86 VAL A CA 1
ATOM 674 C C . VAL A 1 86 ? -5.312 -3.627 16.153 1.00 94.81 86 VAL A C 1
ATOM 676 O O . VAL A 1 86 ? -6.138 -3.759 17.071 1.00 94.81 86 VAL A O 1
ATOM 679 N N . LEU A 1 87 ? -4.106 -3.064 16.305 1.00 94.31 87 LEU A N 1
ATOM 680 C CA . LEU A 1 87 ? -3.529 -2.661 17.593 1.00 94.31 87 LEU A CA 1
ATOM 681 C C . LEU A 1 87 ? -4.096 -1.347 18.141 1.00 94.31 87 LEU A C 1
ATOM 683 O O . LEU A 1 87 ? -4.237 -1.199 19.360 1.00 94.31 87 LEU A O 1
ATOM 687 N N . LEU A 1 88 ? -4.422 -0.389 17.270 1.00 92.00 88 LEU A N 1
ATOM 688 C CA . LEU A 1 88 ? -4.918 0.913 17.706 1.00 92.00 88 LEU A CA 1
ATOM 689 C C . LEU A 1 88 ? -6.322 0.802 18.325 1.00 92.00 88 LEU A C 1
ATOM 691 O O . LEU A 1 88 ? -7.158 -0.024 17.950 1.00 92.00 88 LEU A O 1
ATOM 695 N N . LYS A 1 89 ? -6.587 1.660 19.316 1.00 88.81 89 LYS A N 1
ATOM 696 C CA . LYS A 1 89 ? -7.845 1.683 20.079 1.00 88.81 89 LYS A CA 1
ATOM 697 C C . LYS A 1 89 ? -8.767 2.805 19.593 1.00 88.81 89 LYS A C 1
ATOM 699 O O . LYS A 1 89 ? -8.311 3.814 19.061 1.00 88.81 89 LYS A O 1
ATOM 704 N N . LYS A 1 90 ? -10.067 2.665 19.882 1.00 86.31 90 LYS A N 1
ATOM 705 C CA . LYS A 1 90 ? -11.117 3.652 19.557 1.00 86.31 90 LYS A CA 1
ATOM 706 C C . LYS A 1 90 ? -11.175 3.925 18.044 1.00 86.31 90 LYS A C 1
ATOM 708 O O . LYS A 1 90 ? -11.244 2.970 17.277 1.00 86.31 90 LYS A O 1
ATOM 713 N N . ASP A 1 91 ? -11.163 5.195 17.636 1.00 88.62 91 ASP A N 1
ATOM 714 C CA . ASP A 1 91 ? -11.288 5.611 16.236 1.00 88.62 91 ASP A CA 1
ATOM 715 C C . ASP A 1 91 ? -9.924 5.811 15.534 1.00 88.62 91 ASP A C 1
ATOM 717 O O . ASP A 1 91 ? -9.871 5.930 14.313 1.00 88.62 91 ASP A O 1
ATOM 721 N N . ALA A 1 92 ? -8.808 5.767 16.277 1.00 90.62 92 ALA A N 1
ATOM 722 C CA . ALA A 1 92 ? -7.448 5.897 15.743 1.00 90.62 92 ALA A CA 1
ATOM 723 C C . ALA A 1 92 ? -7.082 4.943 14.578 1.00 90.62 92 ALA A C 1
ATOM 725 O O . ALA A 1 92 ? -6.448 5.426 13.637 1.00 90.62 92 ALA A O 1
ATOM 726 N N . PRO A 1 93 ? -7.462 3.641 14.561 1.00 93.62 93 PRO A N 1
ATOM 727 C CA . PRO A 1 93 ? -7.109 2.762 13.441 1.00 93.62 93 PRO A CA 1
ATOM 728 C C . PRO A 1 93 ? -7.690 3.237 12.105 1.00 93.62 93 PRO A C 1
ATOM 730 O O . PRO A 1 93 ? -7.046 3.079 11.072 1.00 93.62 93 PRO A O 1
ATOM 733 N N . TYR A 1 94 ? -8.874 3.856 12.109 1.00 94.25 94 TYR A N 1
ATOM 734 C CA . TYR A 1 94 ? -9.530 4.311 10.882 1.00 94.25 94 TYR A CA 1
ATOM 735 C C . TYR A 1 94 ? -8.871 5.571 10.319 1.00 94.25 94 TYR A C 1
ATOM 737 O O . TYR A 1 94 ? -8.648 5.647 9.116 1.00 94.25 94 TYR A O 1
ATOM 745 N N . PHE A 1 95 ? -8.479 6.523 11.175 1.00 94.50 95 PHE A N 1
ATOM 746 C CA . PHE A 1 95 ? -7.699 7.688 10.736 1.00 94.50 95 PHE A CA 1
ATOM 747 C C . PHE A 1 95 ? -6.351 7.268 10.147 1.00 94.50 95 PHE A C 1
ATOM 749 O O . PHE A 1 95 ? -5.996 7.706 9.053 1.00 94.50 95 PHE A O 1
ATOM 756 N N . ALA A 1 96 ? -5.636 6.369 10.832 1.00 94.69 96 ALA A N 1
ATOM 757 C CA . ALA A 1 96 ? -4.381 5.817 10.329 1.00 94.69 96 ALA A CA 1
ATOM 758 C C . ALA A 1 96 ? -4.580 5.095 8.985 1.00 94.69 96 ALA A C 1
ATOM 760 O O . ALA A 1 96 ? -3.802 5.306 8.058 1.00 94.69 96 ALA A O 1
ATOM 761 N N . THR A 1 97 ? -5.654 4.306 8.850 1.00 95.88 97 THR A N 1
ATOM 762 C CA . THR A 1 97 ? -5.987 3.595 7.605 1.00 95.88 97 THR A CA 1
ATOM 763 C C . THR A 1 97 ? -6.218 4.556 6.446 1.00 95.88 97 THR A C 1
ATOM 765 O O . THR A 1 97 ? -5.676 4.324 5.367 1.00 95.88 97 THR A O 1
ATOM 768 N N . VAL A 1 98 ? -6.982 5.636 6.647 1.00 97.00 98 VAL A N 1
ATOM 769 C CA . VAL A 1 98 ? -7.241 6.634 5.596 1.00 97.00 98 VAL A CA 1
ATOM 770 C C . VAL A 1 98 ? -5.938 7.289 5.148 1.00 97.00 98 VAL A C 1
ATOM 772 O O . VAL A 1 98 ? -5.633 7.271 3.956 1.00 97.00 98 VAL A O 1
ATOM 775 N N . ILE A 1 99 ? -5.146 7.807 6.093 1.00 96.31 99 ILE A N 1
ATOM 776 C CA . ILE A 1 99 ? -3.880 8.492 5.791 1.00 96.31 99 ILE A CA 1
ATOM 777 C C . ILE A 1 99 ? -2.945 7.556 5.023 1.00 96.31 99 ILE A C 1
ATOM 779 O O . ILE A 1 99 ? -2.435 7.909 3.960 1.00 96.31 99 ILE A O 1
ATOM 783 N N . LEU A 1 100 ? -2.756 6.339 5.528 1.00 96.88 100 LEU A N 1
ATOM 784 C CA . LEU A 1 100 ? -1.817 5.394 4.943 1.00 96.88 100 LEU A CA 1
ATOM 785 C C . LEU A 1 100 ? -2.282 4.876 3.576 1.00 96.88 100 LEU A C 1
ATOM 787 O O . LEU A 1 100 ? -1.464 4.728 2.674 1.00 96.88 100 LEU A O 1
ATOM 791 N N . SER A 1 101 ? -3.589 4.660 3.396 1.00 96.12 101 SER A N 1
ATOM 792 C CA . SER A 1 101 ? -4.162 4.253 2.106 1.00 96.12 101 SER A CA 1
ATOM 793 C C . SER A 1 101 ? -3.947 5.314 1.031 1.00 96.12 101 SER A C 1
ATOM 795 O O . SER A 1 101 ? -3.576 4.977 -0.091 1.00 96.12 101 SER A O 1
ATOM 797 N N . VAL A 1 102 ? -4.136 6.593 1.374 1.00 96.12 102 VAL A N 1
ATOM 798 C CA . VAL A 1 102 ? -3.887 7.712 0.453 1.00 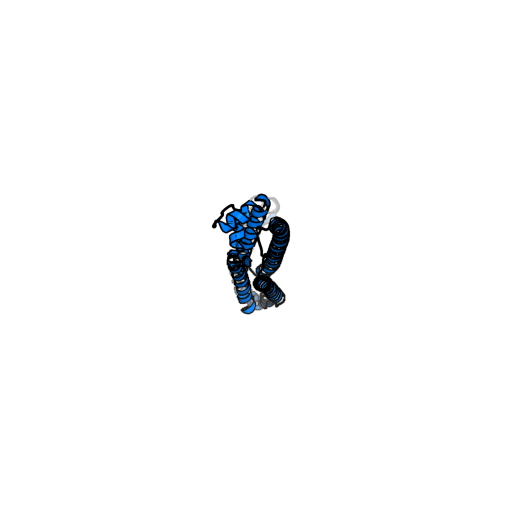96.12 102 VAL A CA 1
ATOM 799 C C . VAL A 1 102 ? -2.403 7.791 0.095 1.00 96.12 102 VAL A C 1
ATOM 801 O O . VAL A 1 102 ? -2.067 7.832 -1.086 1.00 96.12 102 VAL A O 1
ATOM 804 N N . LEU A 1 103 ? -1.512 7.750 1.092 1.00 95.62 103 LEU A N 1
ATOM 805 C CA . LEU A 1 103 ? -0.067 7.834 0.864 1.00 95.62 103 LEU A CA 1
ATOM 806 C C . LEU A 1 103 ? 0.456 6.681 -0.002 1.00 95.62 103 LEU A C 1
ATOM 808 O O . LEU A 1 103 ? 1.163 6.929 -0.976 1.00 95.62 103 LEU A O 1
ATOM 812 N N . ILE A 1 104 ? 0.083 5.434 0.304 1.00 94.56 104 ILE A N 1
ATOM 813 C CA . ILE A 1 104 ? 0.526 4.263 -0.470 1.00 94.56 104 ILE A CA 1
ATOM 814 C C . ILE A 1 104 ? 0.029 4.346 -1.917 1.00 94.56 104 ILE A C 1
ATOM 816 O O . ILE A 1 104 ? 0.793 4.077 -2.847 1.00 94.56 104 ILE A O 1
ATOM 820 N N . ASN A 1 105 ? -1.229 4.747 -2.120 1.00 93.06 105 ASN A N 1
ATOM 821 C CA . ASN A 1 105 ? -1.797 4.871 -3.458 1.00 93.06 105 ASN A CA 1
ATOM 822 C C . ASN A 1 105 ? -1.062 5.945 -4.279 1.00 93.06 105 ASN A C 1
ATOM 824 O O . ASN A 1 105 ? -0.626 5.659 -5.394 1.00 93.06 105 ASN A O 1
ATOM 828 N N . ILE A 1 106 ? -0.814 7.129 -3.698 1.00 93.94 106 ILE A N 1
ATOM 829 C CA . ILE A 1 106 ? -0.028 8.199 -4.339 1.00 93.94 106 ILE A CA 1
ATOM 830 C C . ILE A 1 106 ? 1.359 7.689 -4.744 1.00 93.94 106 ILE A C 1
ATOM 832 O O . ILE A 1 106 ? 1.770 7.875 -5.890 1.00 93.94 106 ILE A O 1
ATOM 836 N N . VAL A 1 107 ? 2.065 7.021 -3.825 1.00 93.12 107 VAL A N 1
ATOM 837 C CA . VAL A 1 107 ? 3.429 6.527 -4.057 1.00 93.12 107 VAL A CA 1
ATOM 838 C C . VAL A 1 107 ? 3.487 5.577 -5.248 1.00 93.12 107 VAL A C 1
ATOM 840 O O . VAL A 1 107 ? 4.389 5.683 -6.081 1.00 93.12 107 VAL A O 1
ATOM 843 N N . ILE A 1 108 ? 2.533 4.661 -5.376 1.00 88.19 108 ILE A N 1
ATOM 844 C CA . ILE A 1 108 ? 2.582 3.684 -6.466 1.00 88.19 108 ILE A CA 1
ATOM 845 C C . ILE A 1 108 ? 2.023 4.237 -7.761 1.00 88.19 108 ILE A C 1
ATOM 847 O O . ILE A 1 108 ? 2.601 3.941 -8.801 1.00 88.19 108 ILE A O 1
ATOM 851 N N . VAL A 1 109 ? 0.981 5.071 -7.743 1.00 89.94 109 VAL A N 1
ATOM 852 C CA . VAL A 1 109 ? 0.552 5.766 -8.967 1.00 89.94 109 VAL A CA 1
ATOM 853 C C . VAL A 1 109 ? 1.724 6.566 -9.531 1.00 89.94 109 VAL A C 1
ATOM 855 O O . VAL A 1 109 ? 2.037 6.439 -10.714 1.00 89.94 109 VAL A O 1
ATOM 858 N N . PHE A 1 110 ? 2.444 7.297 -8.678 1.00 91.94 110 PHE A N 1
ATOM 859 C CA . PHE A 1 110 ? 3.663 7.992 -9.075 1.00 91.94 110 PHE A CA 1
ATOM 860 C C . PHE A 1 110 ? 4.739 7.028 -9.599 1.00 91.94 110 PHE A C 1
ATOM 862 O O . PHE A 1 110 ? 5.311 7.275 -10.657 1.00 91.94 110 PHE A O 1
ATOM 869 N N . SER A 1 111 ? 4.967 5.897 -8.924 1.00 88.81 111 SER A N 1
ATOM 870 C CA . SER A 1 111 ? 5.939 4.875 -9.352 1.00 88.81 111 SER A CA 1
ATOM 871 C C . SER A 1 111 ? 5.604 4.278 -10.726 1.00 88.81 111 SER A C 1
ATOM 873 O O . SER A 1 111 ? 6.491 4.096 -11.558 1.00 88.81 111 SER A O 1
ATOM 875 N N . VAL A 1 112 ? 4.325 4.007 -11.001 1.00 84.88 112 VAL A N 1
ATOM 876 C CA . VAL A 1 112 ? 3.844 3.474 -12.286 1.00 84.88 112 VAL A CA 1
ATOM 877 C C . VAL A 1 112 ? 3.974 4.520 -13.392 1.00 84.88 112 VAL A C 1
ATOM 879 O O . VAL A 1 112 ? 4.412 4.192 -14.495 1.00 84.88 112 VAL A O 1
ATOM 882 N N . LEU A 1 113 ? 3.6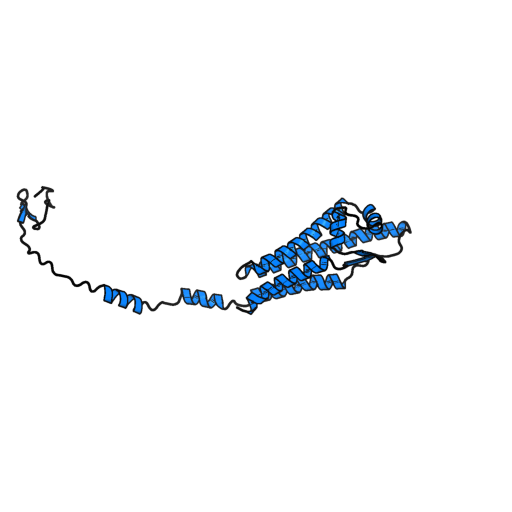37 5.783 -13.112 1.00 88.00 113 LEU A N 1
ATOM 883 C CA . LEU A 1 113 ? 3.817 6.883 -14.065 1.00 88.00 113 LEU A CA 1
ATOM 884 C C . LEU A 1 113 ? 5.298 7.115 -14.383 1.00 88.00 113 LEU A C 1
ATOM 886 O O . LEU A 1 113 ? 5.656 7.240 -15.554 1.00 88.00 113 LEU A O 1
ATOM 890 N N . PHE A 1 114 ? 6.154 7.102 -13.360 1.00 87.62 114 PHE A N 1
ATOM 891 C CA . PHE A 1 114 ? 7.603 7.205 -13.511 1.00 87.62 114 PHE A CA 1
ATOM 892 C C . PHE A 1 114 ? 8.160 6.062 -14.370 1.00 87.62 114 PHE A C 1
ATOM 894 O O . PHE A 1 114 ? 8.902 6.307 -15.323 1.00 87.62 114 PHE A O 1
ATOM 901 N N . MET A 1 115 ? 7.738 4.822 -14.100 1.00 82.00 115 MET A N 1
ATOM 902 C CA . MET A 1 115 ? 8.098 3.659 -14.917 1.00 82.00 115 MET A CA 1
ATOM 903 C C . MET A 1 115 ? 7.656 3.820 -16.368 1.00 82.00 115 MET A C 1
ATOM 905 O O . MET A 1 115 ? 8.460 3.628 -17.276 1.00 82.00 115 MET A O 1
ATOM 909 N N . LYS A 1 116 ? 6.403 4.220 -16.604 1.00 82.19 116 LYS A N 1
ATOM 910 C CA . LYS A 1 116 ? 5.877 4.427 -17.959 1.00 82.19 116 LYS A CA 1
ATOM 911 C C . LYS A 1 116 ? 6.686 5.479 -18.723 1.00 82.19 116 LYS A C 1
ATOM 913 O O . LYS A 1 116 ? 6.991 5.281 -19.896 1.00 82.19 116 LYS A O 1
ATOM 918 N N . GLN A 1 117 ? 7.059 6.572 -18.058 1.00 84.31 117 GLN A N 1
ATOM 919 C CA . GLN A 1 117 ? 7.887 7.617 -18.655 1.00 84.31 117 GLN A CA 1
ATOM 920 C C . GLN A 1 117 ? 9.268 7.081 -19.056 1.00 84.31 117 GLN A C 1
ATOM 922 O O . GLN A 1 117 ? 9.727 7.347 -20.166 1.00 84.31 117 GLN A O 1
ATOM 927 N N . LYS A 1 118 ? 9.924 6.313 -18.178 1.00 81.38 118 LYS A N 1
ATOM 928 C CA . LYS A 1 118 ? 11.258 5.753 -18.438 1.00 81.38 118 LYS A CA 1
ATOM 929 C C . LYS A 1 118 ? 11.239 4.685 -19.522 1.00 81.38 118 LYS A C 1
ATOM 931 O O . LYS A 1 118 ? 12.059 4.739 -20.431 1.00 81.38 118 LYS A O 1
ATOM 936 N N . MET A 1 119 ? 10.270 3.778 -19.483 1.00 74.31 119 MET A N 1
ATOM 937 C CA . MET A 1 119 ? 10.113 2.747 -20.511 1.00 74.31 119 MET A CA 1
ATOM 938 C C . MET A 1 119 ? 9.818 3.355 -21.886 1.00 74.31 119 MET A C 1
ATOM 940 O O . MET A 1 119 ? 10.366 2.881 -22.873 1.00 74.31 119 MET A O 1
ATOM 944 N N . GLY A 1 120 ? 9.049 4.448 -21.962 1.00 73.88 120 GLY A N 1
ATOM 945 C CA . GLY A 1 120 ? 8.813 5.157 -23.226 1.00 73.88 120 GLY A CA 1
ATOM 946 C C . GLY A 1 120 ? 10.083 5.763 -23.840 1.00 73.88 120 GLY A C 1
ATOM 947 O O . GLY A 1 120 ? 10.238 5.752 -25.059 1.00 73.88 120 GLY A O 1
ATOM 948 N N . GLN A 1 121 ? 11.023 6.239 -23.014 1.00 74.19 121 GLN A N 1
ATOM 949 C CA . GLN A 1 121 ? 12.340 6.689 -23.491 1.00 74.19 121 GLN A CA 1
ATOM 950 C C . GLN A 1 121 ? 13.150 5.516 -24.058 1.00 74.19 121 GLN A C 1
ATOM 952 O O . GLN A 1 121 ? 13.764 5.642 -25.116 1.00 74.19 121 GLN A O 1
ATOM 957 N N . MET A 1 122 ? 13.104 4.361 -23.388 1.00 67.31 122 MET A N 1
ATOM 958 C CA . MET A 1 122 ? 13.803 3.153 -23.837 1.00 67.31 122 MET A CA 1
ATOM 959 C C . MET A 1 122 ? 13.207 2.594 -25.126 1.00 67.31 122 MET A C 1
ATOM 961 O O . MET A 1 122 ? 13.950 2.228 -26.029 1.00 67.31 122 MET A O 1
ATOM 965 N N . GLU A 1 123 ? 11.882 2.584 -25.254 1.00 69.19 123 GLU A N 1
ATOM 966 C CA . GLU A 1 123 ? 11.192 2.123 -26.459 1.00 69.19 123 GLU A CA 1
ATOM 967 C C . GLU A 1 123 ? 11.622 2.922 -27.698 1.00 69.19 123 GLU A C 1
ATOM 969 O O . GLU A 1 123 ? 11.869 2.339 -28.751 1.00 69.19 123 GLU A O 1
ATOM 974 N N . GLN A 1 124 ? 11.783 4.243 -27.574 1.00 69.94 124 GLN A N 1
ATOM 975 C CA . GLN A 1 124 ? 12.272 5.082 -28.671 1.00 69.94 124 GLN A CA 1
ATOM 976 C C . GLN A 1 124 ? 13.709 4.720 -29.072 1.00 69.94 124 GLN A C 1
ATOM 978 O O . GLN A 1 124 ? 13.982 4.539 -30.258 1.00 69.94 124 GLN A O 1
ATOM 983 N N . VAL A 1 125 ? 14.610 4.556 -28.098 1.00 65.81 125 VAL A N 1
ATOM 984 C CA . VAL A 1 125 ? 16.016 4.179 -28.343 1.00 65.81 125 VAL A CA 1
ATOM 985 C C . VAL A 1 125 ? 16.125 2.776 -28.957 1.00 65.81 125 VAL A C 1
ATOM 987 O O . VAL A 1 125 ? 16.905 2.555 -29.883 1.00 65.81 125 VAL A O 1
ATOM 990 N N . LEU A 1 126 ? 15.310 1.829 -28.494 1.00 63.53 126 LEU A N 1
ATOM 991 C CA . LEU A 1 126 ? 15.339 0.432 -28.935 1.00 63.53 126 LEU A CA 1
ATOM 992 C C . LEU A 1 126 ? 14.700 0.242 -30.320 1.00 63.53 126 LEU A C 1
ATOM 994 O O . LEU A 1 126 ? 15.215 -0.544 -31.121 1.00 63.53 126 LEU A O 1
ATOM 998 N N . LYS A 1 127 ? 13.652 1.016 -30.645 1.00 65.62 127 LYS A N 1
ATOM 999 C CA . LYS A 1 127 ? 13.083 1.094 -32.002 1.00 65.62 127 LYS A CA 1
ATOM 1000 C C . LYS A 1 127 ? 14.075 1.688 -33.002 1.00 65.62 127 LYS A C 1
ATOM 1002 O O . LYS A 1 127 ? 14.192 1.177 -34.114 1.00 65.62 127 LYS A O 1
ATOM 1007 N N . LEU A 1 128 ? 14.823 2.722 -32.606 1.00 62.47 128 LEU A N 1
ATOM 1008 C CA . LEU A 1 128 ? 15.869 3.328 -33.442 1.00 62.47 128 LEU A CA 1
ATOM 1009 C C . LEU A 1 128 ? 16.998 2.339 -33.760 1.00 62.47 128 LEU A C 1
ATOM 1011 O O . LEU A 1 128 ? 17.505 2.332 -34.879 1.00 62.47 128 LEU A O 1
ATOM 1015 N N . ASN A 1 129 ? 17.342 1.459 -32.818 1.00 63.44 129 ASN A N 1
ATOM 1016 C CA . ASN A 1 129 ? 18.393 0.460 -33.007 1.00 63.44 129 ASN A CA 1
ATOM 1017 C C . ASN A 1 129 ? 17.904 -0.841 -33.690 1.00 63.44 129 ASN A C 1
ATOM 1019 O O . ASN A 1 129 ? 18.650 -1.819 -33.758 1.00 63.44 129 ASN A O 1
ATOM 1023 N N . LYS A 1 130 ? 16.643 -0.886 -34.168 1.00 61.59 130 LYS A N 1
ATOM 1024 C CA . LYS A 1 130 ? 15.968 -2.067 -34.765 1.00 61.59 130 LYS A CA 1
ATOM 1025 C C . LYS A 1 130 ? 16.074 -3.351 -33.926 1.00 61.59 130 LYS A C 1
ATOM 1027 O O . LYS A 1 130 ? 15.867 -4.445 -34.443 1.00 61.59 130 LYS A O 1
ATOM 1032 N N . THR A 1 131 ? 16.422 -3.236 -32.645 1.00 58.91 131 THR A N 1
ATOM 1033 C CA . THR A 1 131 ? 16.803 -4.385 -31.816 1.00 58.91 131 THR A CA 1
ATOM 1034 C C . THR A 1 131 ? 15.595 -5.007 -31.120 1.00 58.91 131 THR A C 1
ATOM 1036 O O . THR A 1 131 ? 15.688 -6.149 -30.687 1.00 58.91 131 THR A O 1
ATOM 1039 N N . LEU A 1 132 ? 14.467 -4.289 -31.007 1.00 53.94 132 LEU A N 1
ATOM 1040 C CA . LEU A 1 132 ? 13.253 -4.774 -30.340 1.00 53.94 132 LEU A CA 1
ATOM 1041 C C . LEU A 1 132 ? 11.986 -4.344 -31.091 1.00 53.94 132 LEU A C 1
ATOM 1043 O O . LEU A 1 132 ? 11.876 -3.202 -31.541 1.00 53.94 132 LEU A O 1
ATOM 1047 N N . GLY A 1 133 ? 11.047 -5.284 -31.227 1.00 51.38 133 GLY A N 1
ATOM 1048 C CA . GLY A 1 133 ? 9.826 -5.139 -32.020 1.00 51.38 133 GLY A CA 1
ATOM 1049 C C . GLY A 1 133 ? 8.567 -4.748 -31.245 1.00 51.38 133 GLY A C 1
ATOM 1050 O O . GLY A 1 133 ? 7.579 -4.411 -31.888 1.00 51.38 133 GLY A O 1
ATOM 1051 N N . GLU A 1 134 ? 8.561 -4.753 -29.909 1.00 62.56 134 GLU A N 1
ATOM 1052 C CA . GLU A 1 134 ? 7.294 -4.659 -29.165 1.00 62.56 134 GLU A CA 1
ATOM 1053 C C . GLU A 1 134 ? 7.303 -3.705 -27.965 1.00 62.56 134 GLU A C 1
ATOM 1055 O O . GLU A 1 134 ? 8.332 -3.423 -27.347 1.00 62.56 134 GLU A O 1
ATOM 1060 N N . SER A 1 135 ? 6.110 -3.170 -27.684 1.00 66.44 135 SER A N 1
ATOM 1061 C CA . SER A 1 135 ? 5.824 -2.166 -26.661 1.00 66.44 135 SER A CA 1
ATOM 1062 C C . SER A 1 135 ? 5.579 -2.785 -25.288 1.00 66.44 135 SER A C 1
ATOM 1064 O O . SER A 1 135 ? 5.006 -3.861 -25.160 1.00 66.44 135 SER A O 1
ATOM 1066 N N . PHE A 1 136 ? 5.943 -2.048 -24.244 1.00 72.06 136 PHE A N 1
ATOM 1067 C CA . PHE A 1 136 ? 5.712 -2.445 -22.862 1.00 72.06 136 PHE A CA 1
ATOM 1068 C C . PHE A 1 136 ? 4.233 -2.336 -22.465 1.00 72.06 136 PHE A C 1
ATOM 1070 O O . PHE A 1 136 ? 3.649 -1.248 -22.523 1.00 72.06 136 PHE A O 1
ATOM 1077 N N . GLU A 1 137 ? 3.641 -3.430 -21.983 1.00 81.44 137 GLU A N 1
ATOM 1078 C CA . GLU A 1 137 ? 2.230 -3.460 -21.598 1.00 81.44 137 GLU A CA 1
ATOM 1079 C C . GLU A 1 137 ? 2.045 -3.524 -20.076 1.00 81.44 137 GLU A C 1
ATOM 1081 O O . GLU A 1 137 ? 2.468 -4.460 -19.393 1.00 81.44 137 GLU A O 1
ATOM 1086 N N . ILE A 1 138 ? 1.361 -2.515 -19.525 1.00 85.00 138 ILE A N 1
ATOM 1087 C CA . ILE A 1 138 ? 0.927 -2.505 -18.123 1.00 85.00 138 ILE A CA 1
ATOM 1088 C C . ILE A 1 138 ? -0.458 -3.142 -18.036 1.00 85.00 138 ILE A C 1
ATOM 1090 O O . ILE A 1 138 ? -1.403 -2.685 -18.691 1.00 85.00 138 ILE A O 1
ATOM 1094 N N . ASN A 1 139 ? -0.612 -4.137 -17.161 1.00 87.50 139 ASN A N 1
ATOM 1095 C CA . ASN A 1 139 ? -1.906 -4.760 -16.924 1.00 87.50 139 ASN A CA 1
ATOM 1096 C C . ASN A 1 139 ? -2.824 -3.813 -16.130 1.00 87.50 139 ASN A C 1
ATOM 1098 O O . ASN A 1 139 ? -2.818 -3.770 -14.897 1.00 87.50 139 ASN A O 1
ATOM 1102 N N . ARG A 1 140 ? -3.644 -3.044 -16.856 1.00 86.62 140 ARG A N 1
ATOM 1103 C CA . ARG A 1 140 ? -4.580 -2.063 -16.281 1.00 86.62 140 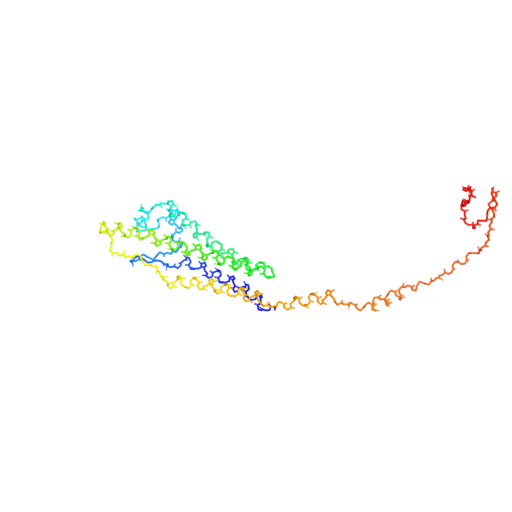ARG A CA 1
ATOM 1104 C C . ARG A 1 140 ? -5.570 -2.679 -15.296 1.00 86.62 140 ARG A C 1
ATOM 1106 O O . ARG A 1 140 ? -5.918 -2.025 -14.318 1.00 86.62 140 ARG A O 1
ATOM 1113 N N . ASN A 1 141 ? -5.975 -3.933 -15.495 1.00 90.69 141 ASN A N 1
ATOM 1114 C CA . ASN A 1 141 ? -6.925 -4.594 -14.600 1.00 90.69 141 ASN A CA 1
ATOM 1115 C C . ASN A 1 141 ? -6.347 -4.725 -13.189 1.00 90.69 141 ASN A C 1
ATOM 1117 O O . ASN A 1 141 ? -7.031 -4.426 -12.213 1.00 90.69 141 ASN A O 1
ATOM 1121 N N . LEU A 1 142 ? -5.067 -5.087 -13.074 1.00 90.31 142 LEU A N 1
ATOM 1122 C CA . LEU A 1 142 ? -4.393 -5.180 -11.779 1.00 90.31 142 LEU A CA 1
ATOM 1123 C C . LEU A 1 142 ? -4.235 -3.812 -11.115 1.00 90.31 142 LEU A C 1
ATOM 1125 O O . LEU A 1 142 ? -4.428 -3.708 -9.906 1.00 90.31 142 LEU A O 1
ATOM 1129 N N . VAL A 1 143 ? -3.966 -2.759 -11.894 1.00 88.62 143 VAL A N 1
ATOM 1130 C CA . VAL A 1 143 ? -3.941 -1.375 -11.389 1.00 88.62 143 VAL A CA 1
ATOM 1131 C C . VAL A 1 143 ? -5.295 -0.990 -10.797 1.00 88.62 143 VAL A C 1
ATOM 1133 O O . VAL A 1 143 ? -5.352 -0.484 -9.677 1.00 88.62 143 VAL A O 1
ATOM 1136 N N . TYR A 1 144 ? -6.390 -1.253 -11.515 1.00 91.69 144 TYR A N 1
ATOM 1137 C CA . TYR A 1 144 ? -7.735 -0.919 -11.046 1.00 91.69 144 TYR A CA 1
ATOM 1138 C C . TYR A 1 144 ? -8.147 -1.727 -9.816 1.00 91.69 144 TYR A C 1
ATOM 1140 O O . TYR A 1 144 ? -8.696 -1.147 -8.882 1.00 91.69 144 TYR A O 1
ATOM 1148 N N . ILE A 1 145 ? -7.837 -3.027 -9.772 1.00 93.44 145 ILE A N 1
ATOM 1149 C CA . ILE A 1 145 ? -8.063 -3.864 -8.583 1.00 93.44 145 ILE A CA 1
ATOM 1150 C C . ILE A 1 145 ? -7.305 -3.284 -7.389 1.00 93.44 145 ILE A C 1
ATOM 1152 O O . ILE A 1 145 ? -7.867 -3.122 -6.307 1.00 93.44 145 ILE A O 1
ATOM 1156 N N . TRP A 1 146 ? -6.042 -2.921 -7.592 1.00 92.12 146 TRP A N 1
ATOM 1157 C CA . TRP A 1 146 ? -5.190 -2.406 -6.534 1.00 92.12 146 TRP A CA 1
ATOM 1158 C C . TRP A 1 146 ? -5.672 -1.048 -5.994 1.00 92.12 146 TRP A C 1
ATOM 1160 O O . TRP A 1 146 ? -5.817 -0.886 -4.781 1.00 92.12 146 TRP A O 1
ATOM 1170 N N . ILE A 1 147 ? -6.033 -0.107 -6.875 1.00 93.06 147 ILE A N 1
ATOM 1171 C CA . ILE A 1 147 ? -6.675 1.162 -6.489 1.00 93.06 147 ILE A CA 1
ATOM 1172 C C . ILE A 1 147 ? -8.004 0.892 -5.770 1.00 93.06 147 ILE A C 1
ATOM 1174 O O . ILE A 1 147 ? -8.277 1.500 -4.734 1.00 93.06 147 ILE A O 1
ATOM 1178 N N . GLY A 1 148 ? -8.800 -0.051 -6.278 1.00 95.19 148 GLY A N 1
ATOM 1179 C CA . GLY A 1 148 ? -10.078 -0.455 -5.698 1.00 95.19 148 GLY A CA 1
ATOM 1180 C C . GLY A 1 148 ? -9.946 -0.927 -4.252 1.00 95.19 148 GLY A C 1
ATOM 1181 O O . GLY A 1 148 ? -10.725 -0.491 -3.406 1.00 95.19 148 GLY A O 1
ATOM 1182 N N . ILE A 1 149 ? -8.922 -1.729 -3.934 1.00 96.38 149 ILE A N 1
ATOM 1183 C CA . ILE A 1 149 ? -8.647 -2.178 -2.559 1.00 96.38 149 ILE A CA 1
ATOM 1184 C C . ILE A 1 149 ? -8.490 -0.976 -1.618 1.00 96.38 149 ILE A C 1
ATOM 1186 O O . ILE A 1 149 ? -9.118 -0.945 -0.558 1.00 96.38 149 ILE A O 1
ATOM 1190 N N . PHE A 1 150 ? -7.711 0.040 -2.003 1.00 95.81 150 PHE A N 1
ATOM 1191 C CA . PHE A 1 150 ? -7.511 1.233 -1.171 1.00 95.81 150 PHE A CA 1
ATOM 1192 C C . PHE A 1 150 ? -8.744 2.131 -1.093 1.00 95.81 150 PHE A C 1
ATOM 1194 O O . PHE A 1 150 ? -9.026 2.670 -0.024 1.00 95.81 150 PHE A O 1
ATOM 1201 N N . VAL A 1 151 ? -9.514 2.253 -2.177 1.00 96.25 151 VAL A N 1
ATOM 1202 C CA . VAL A 1 151 ? -10.794 2.979 -2.165 1.00 96.25 151 VAL A CA 1
ATOM 1203 C C . VAL A 1 151 ? -11.774 2.325 -1.191 1.00 96.25 151 VAL A C 1
ATOM 1205 O O . VAL A 1 151 ? -12.374 3.020 -0.369 1.00 96.25 151 VAL A O 1
ATOM 1208 N N . VAL A 1 152 ? -11.889 0.994 -1.209 1.00 96.69 152 VAL A N 1
ATOM 1209 C CA . VAL A 1 152 ? -12.713 0.250 -0.243 1.00 96.69 152 VAL A CA 1
ATOM 1210 C C . VAL A 1 152 ? -12.187 0.450 1.180 1.00 96.69 152 VAL A C 1
ATOM 1212 O O . VAL A 1 152 ? -12.978 0.680 2.093 1.00 96.69 152 VAL A O 1
ATOM 1215 N N . ASN A 1 153 ? -10.867 0.438 1.378 1.00 96.12 153 ASN A N 1
ATOM 1216 C CA . ASN A 1 153 ? -10.253 0.662 2.689 1.00 96.12 153 ASN A CA 1
ATOM 1217 C C . ASN A 1 153 ? -10.609 2.040 3.273 1.00 96.12 153 ASN A C 1
ATOM 1219 O O . ASN A 1 153 ? -10.976 2.160 4.448 1.00 96.12 153 ASN A O 1
ATOM 1223 N N . ILE A 1 154 ? -10.556 3.076 2.433 1.00 96.38 154 ILE A N 1
ATOM 1224 C CA . ILE A 1 154 ? -10.962 4.439 2.785 1.00 96.38 154 ILE A CA 1
ATOM 1225 C C . ILE A 1 154 ? -12.463 4.478 3.087 1.00 96.38 154 ILE A C 1
ATOM 1227 O O . ILE A 1 154 ? -12.850 4.983 4.139 1.00 96.38 154 ILE A O 1
ATOM 1231 N N . ALA A 1 155 ? -13.308 3.899 2.232 1.00 95.62 155 ALA A N 1
ATOM 1232 C CA . ALA A 1 155 ? -14.759 3.896 2.416 1.00 95.62 155 ALA A CA 1
ATOM 1233 C C . ALA A 1 155 ? -15.181 3.211 3.728 1.00 95.62 155 ALA A C 1
ATOM 1235 O O . ALA A 1 155 ? -15.934 3.790 4.513 1.00 95.62 155 ALA A O 1
ATOM 1236 N N . VAL A 1 156 ? -14.647 2.018 4.015 1.00 94.56 156 VAL A N 1
ATOM 1237 C CA . VAL A 1 156 ? -14.894 1.293 5.275 1.00 94.56 156 VAL A CA 1
ATOM 1238 C C . VAL A 1 156 ? -14.463 2.133 6.478 1.00 94.56 156 VAL A C 1
ATOM 1240 O O . VAL A 1 156 ? -15.185 2.199 7.475 1.00 94.56 156 VAL A O 1
ATOM 1243 N N . SER A 1 157 ? -13.317 2.807 6.384 1.00 94.38 157 SER A N 1
ATOM 1244 C CA . SER A 1 157 ? -12.790 3.645 7.464 1.00 94.38 157 SER A CA 1
ATOM 1245 C C . SER A 1 157 ? -13.641 4.893 7.705 1.00 94.38 157 SER A C 1
ATOM 1247 O O . SER A 1 157 ? -13.958 5.203 8.853 1.00 94.38 157 SER A O 1
ATOM 1249 N N . LEU A 1 158 ? -14.076 5.577 6.644 1.00 94.06 158 LEU A N 1
ATOM 1250 C CA . LEU A 1 158 ? -14.965 6.737 6.741 1.00 94.06 158 LEU A CA 1
ATOM 1251 C C . LEU A 1 158 ? -16.329 6.351 7.323 1.00 94.06 158 LEU A C 1
ATOM 1253 O O . LEU A 1 158 ? -16.826 7.030 8.221 1.00 94.06 158 LEU A O 1
ATOM 1257 N N . LEU A 1 159 ? -16.898 5.221 6.889 1.00 92.12 159 LEU A N 1
ATOM 1258 C CA . LEU A 1 159 ? -18.129 4.677 7.466 1.00 92.12 159 LEU A CA 1
ATOM 1259 C C . LEU A 1 159 ? -17.948 4.352 8.954 1.00 92.12 159 LEU A C 1
ATOM 1261 O O . LEU A 1 159 ? -18.804 4.688 9.773 1.00 92.12 159 LEU A O 1
ATOM 1265 N N . ALA A 1 160 ? -16.824 3.743 9.337 1.00 90.38 160 ALA A N 1
ATOM 1266 C CA . ALA A 1 160 ? -16.540 3.426 10.733 1.00 90.38 160 ALA A CA 1
ATOM 1267 C C . ALA A 1 160 ? -16.400 4.681 11.615 1.00 90.38 160 ALA A C 1
ATOM 1269 O O . ALA A 1 160 ? -16.828 4.652 12.772 1.00 90.38 160 ALA A O 1
ATOM 1270 N N . ILE A 1 161 ? -15.851 5.775 11.077 1.00 90.38 161 ILE A N 1
ATOM 1271 C CA . ILE A 1 161 ? -15.763 7.074 11.762 1.00 90.38 161 ILE A CA 1
ATOM 1272 C C . ILE A 1 161 ? -17.151 7.722 11.885 1.00 90.38 161 ILE A C 1
ATOM 1274 O O . ILE A 1 161 ? -17.505 8.194 12.966 1.00 90.38 161 ILE A O 1
ATOM 1278 N N . ALA A 1 162 ? -17.952 7.708 10.816 1.00 89.12 162 ALA A N 1
ATOM 1279 C CA . ALA A 1 162 ? -19.280 8.325 10.783 1.00 89.12 162 ALA A CA 1
ATOM 1280 C C . ALA A 1 162 ? -20.301 7.623 11.699 1.00 89.12 162 ALA A C 1
ATOM 1282 O O . ALA A 1 162 ? -21.234 8.252 12.201 1.00 89.12 162 ALA A O 1
ATOM 1283 N N . LEU A 1 163 ? -20.137 6.318 11.941 1.00 84.88 163 LEU A N 1
ATOM 1284 C CA . LEU A 1 163 ? -21.061 5.549 12.769 1.00 84.88 163 LEU A CA 1
ATOM 1285 C C . LEU A 1 163 ? -20.909 5.893 14.269 1.00 84.88 163 LEU A C 1
ATOM 1287 O O . LEU A 1 163 ? -19.836 5.692 14.855 1.00 84.88 163 LEU A O 1
ATOM 1291 N N . PRO A 1 164 ? -21.989 6.335 14.945 1.00 68.12 164 PRO A N 1
ATOM 1292 C CA . PRO A 1 164 ? -21.937 6.758 16.340 1.00 68.12 164 PRO A CA 1
ATOM 1293 C C . PRO A 1 164 ? -21.637 5.582 17.276 1.00 68.12 164 PRO A C 1
ATOM 1295 O O . PRO A 1 164 ? -22.284 4.531 17.242 1.00 68.12 164 PRO A O 1
ATOM 1298 N N . ASP A 1 165 ? -20.659 5.762 18.164 1.00 68.50 165 ASP A N 1
ATOM 1299 C CA . ASP A 1 165 ? -20.306 4.731 19.133 1.00 68.50 165 ASP A CA 1
ATOM 1300 C C . ASP A 1 165 ? -21.287 4.745 20.316 1.00 68.50 165 ASP A C 1
ATOM 1302 O O . ASP A 1 165 ? -21.269 5.640 21.163 1.00 68.50 165 ASP A O 1
ATOM 1306 N N . LYS A 1 166 ? -22.161 3.732 20.394 1.00 56.50 166 LYS A N 1
ATOM 1307 C CA . LYS A 1 166 ? -23.176 3.578 21.459 1.00 56.50 166 LYS A CA 1
ATOM 1308 C C . LYS A 1 166 ? -22.556 3.609 22.874 1.00 56.50 166 LYS A C 1
ATOM 1310 O O . LYS A 1 166 ? -23.250 3.969 23.825 1.00 56.50 166 LYS A O 1
ATOM 1315 N N . LYS A 1 167 ? -21.256 3.288 23.020 1.00 53.16 167 LYS A N 1
ATOM 1316 C CA . LYS A 1 167 ? -20.496 3.382 24.284 1.00 53.16 167 LYS A CA 1
ATOM 1317 C C . LYS A 1 167 ? -20.247 4.819 24.755 1.00 53.16 167 LYS A C 1
ATOM 1319 O O . LYS A 1 167 ? -20.267 5.046 25.961 1.00 53.16 167 LYS A O 1
ATOM 1324 N N . ARG A 1 168 ? -20.133 5.793 23.840 1.00 52.81 168 ARG A N 1
ATOM 1325 C CA . ARG A 1 168 ? -19.947 7.219 24.175 1.00 52.81 168 ARG A CA 1
ATOM 1326 C C . ARG A 1 168 ? -21.101 7.756 25.039 1.00 52.81 168 ARG A C 1
ATOM 1328 O O . ARG A 1 168 ? -20.897 8.633 25.858 1.00 52.81 168 ARG A O 1
ATOM 1335 N N . LYS A 1 169 ? -22.304 7.179 24.907 1.00 45.97 169 LYS A N 1
ATOM 1336 C CA . LYS A 1 169 ? -23.516 7.560 25.656 1.00 45.97 169 LYS A CA 1
ATOM 1337 C C . LYS A 1 169 ? -23.747 6.745 26.937 1.00 45.97 169 LYS A C 1
ATOM 1339 O O . LYS A 1 169 ? -24.673 7.071 27.680 1.00 45.97 169 LYS A O 1
ATOM 1344 N N . LYS A 1 170 ? -22.990 5.659 27.158 1.00 46.09 170 LYS A N 1
ATOM 1345 C CA . LYS A 1 170 ? -23.072 4.848 28.382 1.00 46.09 170 LYS A CA 1
ATOM 1346 C C . LYS A 1 170 ? -22.065 5.364 29.398 1.00 46.09 170 LYS A C 1
ATOM 1348 O O . LYS A 1 170 ? -22.533 5.747 30.451 1.00 46.09 170 LYS A O 1
ATOM 1353 N N . ASP A 1 171 ? -20.785 5.528 29.043 1.00 51.62 171 ASP A N 1
ATOM 1354 C CA . ASP A 1 171 ? -19.743 6.063 29.946 1.00 51.62 171 ASP A CA 1
ATOM 1355 C C . ASP A 1 171 ? -20.087 7.468 30.467 1.00 51.62 171 ASP A C 1
ATOM 1357 O O . ASP A 1 171 ? -20.049 7.695 31.669 1.00 51.62 171 ASP A O 1
ATOM 1361 N N . THR A 1 172 ? -20.579 8.378 29.617 1.00 50.88 172 THR A N 1
ATOM 1362 C CA . THR A 1 172 ? -21.100 9.681 30.077 1.00 50.88 172 THR A CA 1
ATOM 1363 C C . THR A 1 172 ? -22.325 9.534 30.988 1.00 50.88 172 THR A C 1
ATOM 1365 O O . THR A 1 172 ? -22.469 10.288 31.938 1.00 50.88 172 THR A O 1
ATOM 1368 N N . ARG A 1 173 ? -23.190 8.531 30.779 1.00 50.81 173 ARG A N 1
ATOM 1369 C CA . ARG A 1 173 ? -24.321 8.262 31.686 1.00 50.81 173 ARG A CA 1
ATOM 1370 C C . ARG A 1 173 ? -23.918 7.609 33.010 1.00 50.81 173 ARG A C 1
ATOM 1372 O O . ARG A 1 173 ? -24.670 7.762 33.958 1.00 50.81 173 ARG A O 1
ATOM 1379 N N . ILE A 1 174 ? -22.780 6.915 33.093 1.00 54.34 174 ILE A N 1
ATOM 1380 C CA . ILE A 1 174 ? -22.254 6.378 34.367 1.00 54.34 174 ILE A CA 1
ATOM 1381 C C . ILE A 1 174 ? -21.471 7.453 35.133 1.00 54.34 174 ILE A C 1
ATOM 1383 O O . ILE A 1 174 ? -21.385 7.394 36.351 1.00 54.34 174 ILE A O 1
ATOM 1387 N N . ILE A 1 175 ? -20.937 8.459 34.431 1.00 54.38 175 ILE A N 1
ATOM 1388 C CA . ILE A 1 175 ? -20.272 9.618 35.045 1.00 54.38 175 ILE A CA 1
ATOM 1389 C C . ILE A 1 175 ? -21.303 10.631 35.597 1.00 54.38 175 ILE A C 1
ATOM 1391 O O . ILE A 1 175 ? -21.018 11.292 36.587 1.00 54.38 175 ILE A O 1
ATOM 1395 N N . TYR A 1 176 ? -22.515 10.702 35.023 1.00 52.03 176 TYR A N 1
ATOM 1396 C CA . TYR A 1 176 ? -23.636 11.536 35.506 1.00 52.03 176 TYR A CA 1
ATOM 1397 C C . TYR A 1 176 ? -24.815 10.742 36.099 1.00 52.03 176 TYR A C 1
ATOM 1399 O O . TYR A 1 176 ? -25.905 11.291 36.252 1.00 52.03 176 TYR A O 1
ATOM 1407 N N . SER A 1 177 ? -24.658 9.454 36.419 1.00 44.94 177 SER A N 1
ATOM 1408 C CA . SER A 1 177 ? -25.659 8.795 37.259 1.00 44.94 177 SER A CA 1
ATOM 1409 C C . SER A 1 177 ? -25.406 9.248 38.687 1.00 44.94 177 SER A C 1
ATOM 1411 O O . SER A 1 177 ? -24.433 8.806 39.299 1.00 44.94 177 SER A O 1
ATOM 1413 N N . GLU A 1 178 ? -26.270 10.123 39.201 1.00 51.94 178 GLU A N 1
ATOM 1414 C CA . GLU A 1 178 ? -26.470 10.284 40.637 1.00 51.94 178 GLU A CA 1
ATOM 1415 C C . GLU A 1 178 ? -26.608 8.878 41.231 1.00 51.94 178 GLU A C 1
ATOM 1417 O O . GLU A 1 178 ? -27.639 8.215 41.102 1.00 51.94 178 GLU A O 1
ATOM 1422 N N . GLN A 1 179 ? -25.538 8.377 41.851 1.00 50.53 179 GLN A N 1
ATOM 1423 C CA . GLN A 1 179 ? -25.703 7.339 42.854 1.00 50.53 179 GLN A CA 1
ATOM 1424 C C . GLN A 1 179 ? -26.755 7.870 43.830 1.00 50.53 179 GLN A C 1
ATOM 1426 O O . GLN A 1 179 ? -26.704 9.060 44.153 1.00 50.53 179 GLN A O 1
ATOM 1431 N N . PRO A 1 180 ? -27.727 7.062 44.281 1.00 46.59 180 PRO A N 1
ATOM 1432 C CA . PRO A 1 180 ? -28.719 7.547 45.218 1.00 46.59 180 PRO A CA 1
ATOM 1433 C C . PRO A 1 180 ? -27.987 7.920 46.510 1.00 46.59 180 PRO A C 1
ATOM 1435 O O . PRO A 1 180 ? -27.754 7.078 47.371 1.00 46.59 180 PRO A O 1
ATOM 1438 N N . VAL A 1 181 ? -27.643 9.202 46.659 1.00 57.69 181 VAL A N 1
ATOM 1439 C CA . VAL A 1 181 ? -27.009 9.794 47.849 1.00 57.69 181 VAL A CA 1
ATOM 1440 C C . VAL A 1 181 ? -27.777 9.383 49.115 1.00 57.69 181 VAL A C 1
ATOM 1442 O O . VAL A 1 181 ? -27.193 9.184 50.172 1.00 57.69 181 VAL A O 1
ATOM 1445 N N . LYS A 1 182 ? -29.079 9.098 48.972 1.00 56.22 182 LYS A N 1
ATOM 1446 C CA . LYS A 1 182 ? -29.973 8.575 50.011 1.00 56.22 182 LYS A CA 1
ATOM 1447 C C . LYS A 1 182 ? -29.514 7.266 50.678 1.00 56.22 182 LYS A C 1
ATOM 1449 O O . LYS A 1 182 ? -29.789 7.110 51.865 1.00 56.22 182 LYS A O 1
ATOM 1454 N N . SER A 1 183 ? -28.852 6.331 49.985 1.00 56.09 183 SER A N 1
ATOM 1455 C CA . SER A 1 183 ? -28.385 5.083 50.627 1.00 56.09 183 SER A CA 1
ATOM 1456 C C . SER A 1 183 ? -27.092 5.290 51.417 1.00 56.09 183 SER A C 1
ATOM 1458 O O . SER A 1 183 ? -26.938 4.723 52.496 1.00 56.09 183 SER A O 1
ATOM 1460 N N . ILE A 1 184 ? -26.206 6.160 50.927 1.00 58.03 184 ILE A N 1
ATOM 1461 C CA . ILE A 1 184 ? -24.958 6.531 51.608 1.00 58.03 184 ILE A CA 1
ATOM 1462 C C . ILE A 1 184 ? -25.266 7.395 52.845 1.00 58.03 184 ILE A C 1
ATOM 1464 O O . ILE A 1 184 ? -24.662 7.187 53.896 1.00 58.03 184 ILE A O 1
ATOM 1468 N N . GLN A 1 185 ? -26.261 8.292 52.764 1.00 59.41 185 GLN A N 1
ATOM 1469 C CA . GLN A 1 185 ? -26.697 9.129 53.891 1.00 59.41 185 GLN A CA 1
ATOM 1470 C C . GLN A 1 185 ? -27.232 8.290 55.064 1.00 59.41 185 GLN A C 1
ATOM 1472 O O . GLN A 1 185 ? -26.826 8.514 56.204 1.00 59.41 185 GLN A O 1
ATOM 1477 N N . ARG A 1 186 ? -28.085 7.286 54.791 1.00 59.22 186 ARG A N 1
ATOM 1478 C CA . ARG A 1 186 ? -28.610 6.379 55.833 1.00 59.22 186 ARG A CA 1
ATOM 1479 C C . ARG A 1 186 ? -27.502 5.575 56.497 1.00 59.22 186 ARG A C 1
ATOM 1481 O O . ARG A 1 186 ? -27.469 5.473 57.715 1.00 59.22 186 ARG A O 1
ATOM 1488 N N . GLN A 1 187 ? -26.563 5.066 55.701 1.00 59.38 187 GLN A N 1
ATOM 1489 C CA . GLN A 1 187 ? -25.445 4.274 56.206 1.00 59.38 187 GLN A CA 1
ATOM 1490 C C . GLN A 1 187 ? -24.515 5.085 57.128 1.00 59.38 187 GLN A C 1
ATOM 1492 O O . GLN A 1 187 ? -23.908 4.515 58.032 1.00 59.38 187 GLN A O 1
ATOM 1497 N N . TYR A 1 188 ? -24.405 6.403 56.929 1.00 59.19 188 TYR A N 1
ATOM 1498 C CA . TYR A 1 188 ? -23.683 7.290 57.848 1.00 59.19 188 TYR A CA 1
ATOM 1499 C C . TYR A 1 188 ? -24.512 7.677 59.079 1.00 59.19 188 TYR A C 1
ATOM 1501 O O . TYR A 1 188 ? -23.956 7.744 60.173 1.00 59.19 188 TYR A O 1
ATOM 1509 N N . GLN A 1 189 ? -25.824 7.889 58.931 1.00 58.38 189 GLN A N 1
ATOM 1510 C CA . GLN A 1 189 ? -26.719 8.184 60.057 1.00 58.38 189 GLN A CA 1
ATOM 1511 C C . GLN A 1 189 ? -26.824 7.020 61.051 1.00 58.38 189 GLN A C 1
ATOM 1513 O O . GLN A 1 189 ? -26.793 7.269 62.254 1.00 58.38 189 GLN A O 1
ATOM 1518 N N . ASP A 1 190 ? -26.839 5.770 60.579 1.00 62.00 190 ASP A N 1
ATOM 1519 C CA . ASP A 1 190 ? -26.808 4.589 61.457 1.00 62.00 190 ASP A CA 1
ATOM 1520 C C . ASP A 1 190 ? -25.452 4.412 62.158 1.00 62.00 190 ASP A C 1
ATOM 1522 O O . ASP A 1 190 ? -25.388 3.931 63.286 1.00 62.00 190 ASP A O 1
ATOM 1526 N N . LYS A 1 191 ? -24.349 4.839 61.528 1.00 56.41 191 LYS A N 1
ATOM 1527 C CA . LYS A 1 191 ? -22.996 4.728 62.106 1.00 56.41 191 LYS A CA 1
ATOM 1528 C C . LYS A 1 191 ? -22.611 5.863 63.059 1.00 56.41 191 LYS A C 1
ATOM 1530 O O . LYS A 1 191 ? -21.592 5.743 63.733 1.00 56.41 191 LYS A O 1
ATOM 1535 N N . LEU A 1 192 ? -23.384 6.947 63.124 1.00 62.16 192 LEU A N 1
ATOM 1536 C CA . LEU A 1 192 ? -23.133 8.085 64.021 1.00 62.16 192 LEU A CA 1
ATOM 1537 C C . LEU A 1 192 ? -23.861 7.984 65.369 1.00 62.16 192 LEU A C 1
ATOM 1539 O O . LEU A 1 192 ? -23.695 8.864 66.212 1.00 62.16 192 LEU A O 1
ATOM 1543 N N . GLN A 1 193 ? -24.611 6.909 65.623 1.00 53.44 193 GLN A N 1
ATOM 1544 C CA . GLN A 1 193 ? -25.103 6.597 66.967 1.00 53.44 193 GLN A CA 1
ATOM 1545 C C . GLN A 1 193 ? -23.975 5.976 67.799 1.00 53.44 193 GLN A C 1
ATOM 1547 O O . GLN A 1 193 ? -23.926 4.773 68.042 1.00 53.44 193 GLN A O 1
ATOM 1552 N N . ILE A 1 194 ? -23.036 6.817 68.224 1.00 58.94 194 ILE A N 1
ATOM 1553 C CA . ILE A 1 194 ? -22.119 6.474 69.309 1.00 58.94 194 ILE A CA 1
ATOM 1554 C C . ILE A 1 194 ? -22.934 6.581 70.607 1.00 58.94 194 ILE A C 1
ATOM 1556 O O . ILE A 1 194 ? -23.485 7.654 70.870 1.00 58.94 194 ILE A O 1
ATOM 1560 N N . PRO A 1 195 ? -23.037 5.525 71.435 1.00 45.81 195 PRO A N 1
ATOM 1561 C CA . PRO A 1 195 ? -23.587 5.669 72.772 1.00 45.81 195 PRO A CA 1
ATOM 1562 C C . PRO A 1 195 ? -22.645 6.580 73.563 1.00 45.81 195 PRO A C 1
ATOM 1564 O O . PRO A 1 195 ? -21.518 6.211 73.890 1.00 45.81 195 PRO A O 1
ATOM 1567 N N . VAL A 1 196 ? -23.095 7.808 73.824 1.00 45.09 196 VAL A N 1
ATOM 1568 C CA . VAL A 1 196 ? -22.422 8.757 74.712 1.00 45.09 196 VAL A CA 1
ATOM 1569 C C . VAL A 1 196 ? -22.513 8.185 76.121 1.00 45.09 196 VAL A C 1
ATOM 1571 O O . VAL A 1 196 ? -23.473 8.421 76.855 1.00 45.09 196 VAL A O 1
ATOM 1574 N N . GLN A 1 197 ? -21.524 7.375 76.482 1.00 44.06 197 GLN A N 1
ATOM 1575 C CA . GLN A 1 197 ? -21.338 6.928 77.848 1.00 44.06 197 GLN A CA 1
ATOM 1576 C C . GLN A 1 197 ? -20.870 8.143 78.652 1.00 44.06 197 GLN A C 1
ATOM 1578 O O . GLN A 1 197 ? -19.771 8.664 78.476 1.00 44.06 197 GLN A O 1
ATOM 1583 N N . GLN A 1 198 ? -21.789 8.648 79.466 1.00 49.28 198 GLN A N 1
ATOM 1584 C CA . GLN A 1 198 ? -21.644 9.820 80.313 1.00 49.28 198 GLN A CA 1
ATOM 1585 C C . GLN A 1 198 ? -20.472 9.638 81.291 1.00 49.28 198 GLN A C 1
ATOM 1587 O O . GLN A 1 198 ? -20.593 8.915 82.275 1.00 49.28 198 GLN A O 1
ATOM 1592 N N . GLN A 1 199 ? -19.364 10.351 81.080 1.00 46.25 199 GLN A N 1
ATOM 1593 C CA . GLN A 1 199 ? -18.478 10.740 82.179 1.00 46.25 199 GLN A CA 1
ATOM 1594 C C . GLN A 1 199 ? -18.929 12.104 82.689 1.00 46.25 199 GLN A C 1
ATOM 1596 O O . GLN A 1 199 ? -18.472 13.163 82.267 1.00 46.25 199 GLN A O 1
ATOM 1601 N N . LYS A 1 200 ? -19.890 12.041 83.606 1.00 51.69 200 LYS A N 1
ATOM 1602 C CA . LYS A 1 200 ? -20.205 13.107 84.547 1.00 51.69 200 LYS A CA 1
ATOM 1603 C C . LYS A 1 200 ? -19.061 13.133 85.569 1.00 51.69 200 LYS A C 1
ATOM 1605 O O . LYS A 1 200 ? -19.112 12.382 86.534 1.00 51.69 200 LYS A O 1
ATOM 1610 N N . LEU A 1 201 ? -18.009 13.918 85.320 1.00 46.69 201 LEU A N 1
ATOM 1611 C CA . LEU A 1 201 ? -17.083 14.311 86.383 1.00 46.69 201 LEU A CA 1
ATOM 1612 C C . LEU A 1 201 ? -17.551 15.663 86.907 1.00 46.69 201 LEU A C 1
ATOM 1614 O O . LEU A 1 201 ? -17.767 16.608 86.146 1.00 46.69 201 LEU A O 1
ATOM 1618 N N . GLU A 1 202 ? -17.832 15.670 88.197 1.00 44.06 202 GLU A N 1
ATOM 1619 C CA . GLU A 1 202 ? -18.367 16.792 88.935 1.00 44.06 202 GLU A CA 1
ATOM 1620 C C . GLU A 1 202 ? -17.451 18.010 88.832 1.00 44.06 202 GLU A C 1
ATOM 1622 O O . GLU A 1 202 ? -16.242 17.928 88.667 1.00 44.06 202 GLU A O 1
ATOM 1627 N N . ASN A 1 203 ? -18.088 19.168 88.848 1.00 48.12 203 ASN A N 1
ATOM 1628 C CA . ASN A 1 203 ? -17.483 20.459 88.612 1.00 48.12 203 ASN A CA 1
ATOM 1629 C C . ASN A 1 203 ? -17.115 21.046 89.982 1.00 48.12 203 ASN A C 1
ATOM 1631 O O . ASN A 1 203 ? -17.897 21.841 90.506 1.00 48.12 203 ASN A O 1
ATOM 1635 N N . GLN A 1 204 ? -15.987 20.660 90.595 1.00 54.06 204 GLN A N 1
ATOM 1636 C CA . GLN A 1 204 ? -15.405 21.463 91.677 1.00 54.06 204 GLN A CA 1
ATOM 1637 C C . GLN A 1 204 ? -14.288 22.325 91.090 1.00 54.06 204 GLN A C 1
ATOM 1639 O O . GLN A 1 204 ? -13.212 21.887 90.692 1.00 54.06 204 GLN A O 1
ATOM 1644 N N . LYS A 1 205 ? -14.578 23.615 90.964 1.00 62.47 205 LYS A N 1
ATOM 1645 C CA . LYS A 1 205 ? -13.602 24.608 90.528 1.00 62.47 205 LYS A CA 1
ATOM 1646 C C . LYS A 1 205 ? -12.729 24.980 91.721 1.00 62.47 205 LYS A C 1
ATOM 1648 O O . LYS A 1 205 ? -13.260 25.353 92.764 1.00 62.47 205 LYS A O 1
ATOM 1653 N N . HIS A 1 206 ? -11.413 24.927 91.564 1.00 75.38 206 HIS A N 1
ATOM 1654 C CA . HIS A 1 206 ? -10.473 25.461 92.552 1.00 75.38 206 HIS A CA 1
ATOM 1655 C C . HIS A 1 206 ? -9.827 26.741 92.015 1.00 75.38 206 HIS A C 1
ATOM 1657 O O . HIS A 1 206 ? -9.819 26.989 90.811 1.00 75.38 206 HIS A O 1
ATOM 1663 N N . LEU A 1 207 ? -9.320 27.594 92.903 1.00 85.19 207 LEU A N 1
ATOM 1664 C CA . LEU A 1 207 ? -8.700 28.862 92.519 1.00 85.19 207 LEU A CA 1
ATOM 1665 C C . LEU A 1 207 ? -7.183 28.701 92.425 1.00 85.19 207 LEU A C 1
ATOM 1667 O O . LEU A 1 207 ? -6.561 28.025 93.243 1.00 85.19 207 LEU A O 1
ATOM 1671 N N . CYS A 1 208 ? -6.575 29.361 91.445 1.00 84.25 208 CYS A N 1
ATOM 1672 C CA . CYS A 1 208 ? -5.126 29.414 91.313 1.00 84.25 208 CYS A CA 1
ATOM 1673 C C . CYS A 1 208 ? -4.533 30.117 92.544 1.00 84.25 208 CYS A C 1
ATOM 1675 O O . CYS A 1 208 ? -4.881 31.278 92.771 1.00 84.25 208 CYS A O 1
ATOM 1677 N N . PRO A 1 209 ? -3.586 29.514 93.283 1.00 80.31 209 PRO A N 1
ATOM 1678 C CA . PRO A 1 209 ? -3.021 30.137 94.481 1.00 80.31 209 PRO A CA 1
ATOM 1679 C C . PRO A 1 209 ? -2.224 31.417 94.180 1.00 80.31 209 PRO A C 1
ATOM 1681 O O . PRO A 1 209 ? -2.016 32.231 95.071 1.00 80.31 209 PRO A O 1
ATOM 1684 N N . GLN A 1 210 ? -1.785 31.618 92.932 1.00 86.94 210 GLN A N 1
ATOM 1685 C CA . GLN A 1 210 ? -0.922 32.745 92.564 1.00 86.94 210 GLN A CA 1
ATOM 1686 C C . GLN A 1 210 ? -1.681 33.964 92.017 1.00 86.94 210 GLN A C 1
ATOM 1688 O O . GLN A 1 210 ? -1.213 35.087 92.168 1.00 86.94 210 GLN A O 1
ATOM 1693 N N . CYS A 1 211 ? -2.831 33.769 91.364 1.00 87.56 211 CYS A N 1
ATOM 1694 C CA . CYS A 1 211 ? -3.596 34.874 90.762 1.00 87.56 211 CYS A CA 1
ATOM 1695 C C . CYS A 1 211 ? -5.102 34.844 91.058 1.00 87.56 211 CYS A C 1
ATOM 1697 O O . CYS A 1 211 ? -5.831 35.711 90.578 1.00 87.56 211 CYS A O 1
ATOM 1699 N N . GLY A 1 212 ? -5.578 33.841 91.801 1.00 83.38 212 GLY A N 1
ATOM 1700 C CA . GLY A 1 212 ? -6.982 33.698 92.182 1.00 83.38 212 GLY A CA 1
ATOM 1701 C C . GLY A 1 212 ? -7.929 33.324 91.040 1.00 83.38 212 GLY A C 1
ATOM 1702 O O . GLY A 1 212 ? -9.134 33.448 91.201 1.00 83.38 212 GLY A O 1
ATOM 1703 N N . ASN A 1 213 ? -7.429 32.901 89.874 1.00 87.25 213 ASN A N 1
ATOM 1704 C CA . ASN A 1 213 ? -8.286 32.528 88.745 1.00 87.25 213 ASN A CA 1
ATOM 1705 C C . ASN A 1 213 ? -8.943 31.154 88.954 1.00 87.25 213 ASN A C 1
ATOM 1707 O O . ASN A 1 213 ? -8.262 30.229 89.388 1.00 87.25 213 ASN A O 1
ATOM 1711 N N . GLU A 1 214 ? -10.217 30.998 88.588 1.00 85.44 214 GLU A N 1
ATOM 1712 C CA . GLU A 1 214 ? -10.912 29.701 88.623 1.00 85.44 214 GLU A CA 1
ATOM 1713 C C . GLU A 1 214 ? -10.311 28.717 87.618 1.00 85.44 214 GLU A C 1
ATOM 1715 O O . GLU A 1 214 ? -10.104 29.041 86.444 1.00 85.44 214 GLU A O 1
ATOM 1720 N N . LEU A 1 215 ? -10.043 27.502 88.087 1.00 81.31 215 LEU A N 1
ATOM 1721 C CA . LEU A 1 215 ? -9.418 26.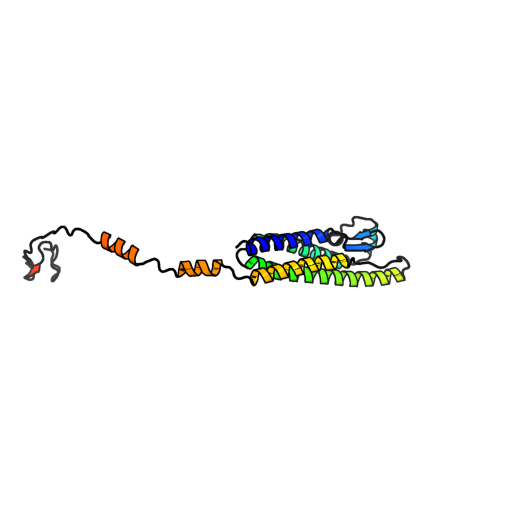433 87.328 1.00 81.31 215 LEU A CA 1
ATOM 1722 C C . LEU A 1 215 ? -10.267 25.163 87.385 1.00 81.31 215 LEU A C 1
ATOM 1724 O O . LEU A 1 215 ? -10.854 24.851 88.427 1.00 81.31 215 LEU A O 1
ATOM 1728 N N . PRO A 1 216 ? -10.321 24.408 86.277 1.00 79.25 216 PRO A N 1
ATOM 1729 C CA . PRO A 1 216 ? -10.900 23.075 86.292 1.00 79.25 216 PRO A CA 1
ATOM 1730 C C . PRO A 1 216 ? -10.006 22.118 87.096 1.00 79.25 216 PRO A C 1
ATOM 1732 O O . PRO A 1 216 ? -8.784 22.252 87.075 1.00 79.25 216 PRO A O 1
ATOM 1735 N N . GLU A 1 217 ? -10.610 21.121 87.748 1.00 73.31 217 GLU A N 1
ATOM 1736 C CA . GLU A 1 217 ? -9.971 20.136 88.648 1.00 73.31 217 GLU A CA 1
ATOM 1737 C C . GLU A 1 217 ? -8.663 19.513 88.123 1.00 73.31 217 GLU A C 1
ATOM 1739 O O . GLU A 1 217 ? -7.751 19.253 88.898 1.00 73.31 217 GLU A O 1
ATOM 1744 N N . ASN A 1 218 ? -8.530 19.342 86.804 1.00 73.38 218 ASN A N 1
ATOM 1745 C CA . ASN A 1 218 ? -7.380 18.680 86.177 1.00 73.38 218 ASN A CA 1
ATOM 1746 C C . ASN A 1 218 ? -6.400 19.646 85.485 1.00 73.38 218 ASN A C 1
ATOM 1748 O O . ASN A 1 218 ? -5.586 19.225 84.653 1.00 73.38 218 ASN A O 1
ATOM 1752 N N . ALA A 1 219 ? -6.485 20.949 85.771 1.00 79.00 219 ALA A N 1
ATOM 1753 C CA . ALA A 1 219 ? -5.546 21.920 85.228 1.00 79.00 219 ALA A CA 1
ATOM 1754 C C . ALA A 1 219 ? -4.141 21.677 85.800 1.00 79.00 219 ALA A C 1
ATOM 1756 O O . ALA A 1 219 ? -3.898 21.851 86.984 1.00 79.00 219 ALA A O 1
ATOM 1757 N N . LYS A 1 220 ? -3.186 21.311 84.938 1.00 83.38 220 LYS A N 1
ATOM 1758 C CA . LYS A 1 220 ? -1.762 2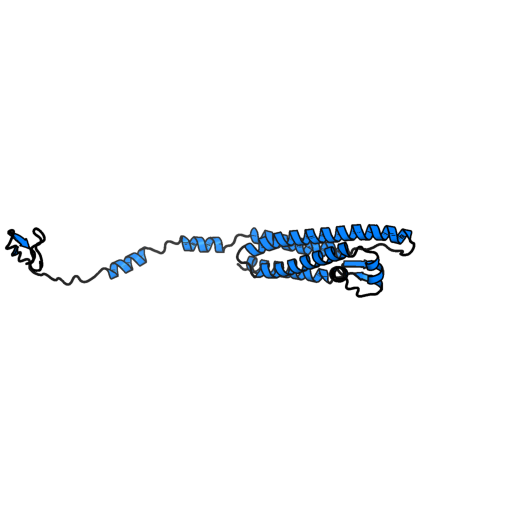1.199 85.315 1.00 83.38 220 LYS A CA 1
ATOM 1759 C C . LYS A 1 220 ? -1.063 22.562 85.390 1.00 83.38 220 LYS A C 1
ATOM 1761 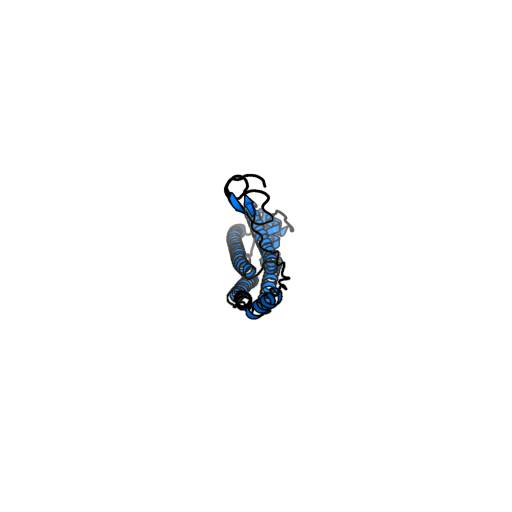O O . LYS A 1 220 ? 0.007 22.685 85.977 1.00 83.38 220 LYS A O 1
ATOM 1766 N N . PHE A 1 221 ? -1.645 23.572 84.745 1.00 86.12 22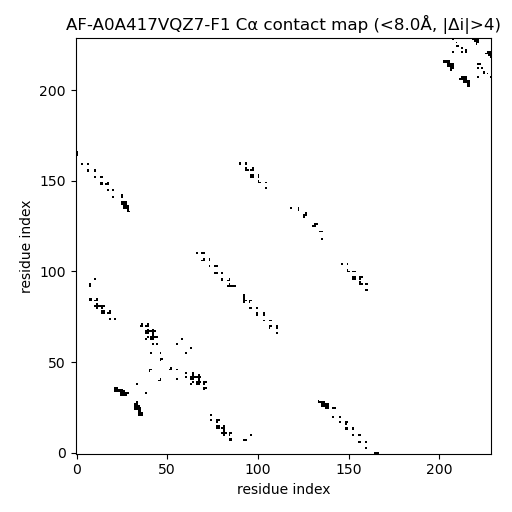1 PHE A N 1
ATOM 1767 C CA . PHE A 1 221 ? -1.129 24.935 84.672 1.00 86.12 221 PHE A CA 1
ATOM 1768 C C . PHE A 1 221 ? -2.292 25.924 84.632 1.00 86.12 221 PHE A C 1
ATOM 1770 O O . PHE A 1 221 ? -3.350 25.634 84.068 1.00 86.12 221 PHE A O 1
ATOM 1777 N N . CYS A 1 222 ? -2.086 27.108 85.197 1.00 87.25 222 CYS A N 1
ATOM 1778 C CA . CYS A 1 222 ? -3.052 28.186 85.156 1.00 87.25 222 CYS A CA 1
ATOM 1779 C C . CYS A 1 222 ? -3.094 28.814 83.763 1.00 87.25 222 CYS A C 1
ATOM 1781 O O . CYS A 1 222 ? -2.098 29.353 83.282 1.00 87.25 222 CYS A O 1
ATOM 1783 N N . THR A 1 223 ? -4.270 28.817 83.140 1.00 85.12 223 THR A N 1
ATOM 1784 C CA . THR A 1 223 ? -4.481 29.393 81.802 1.00 85.12 223 THR A CA 1
ATOM 1785 C C . THR A 1 223 ? -4.332 30.913 81.758 1.00 85.12 223 THR A C 1
ATOM 1787 O O . THR A 1 223 ? -4.184 31.470 80.674 1.00 85.12 223 THR A O 1
ATOM 1790 N N . LYS A 1 224 ? -4.361 31.593 82.912 1.00 88.50 224 LYS A N 1
ATOM 1791 C CA . LYS A 1 224 ? -4.286 33.057 82.989 1.00 88.50 224 LYS A CA 1
ATOM 1792 C C . LYS A 1 224 ? -2.885 33.586 83.293 1.00 88.50 224 LYS A C 1
ATOM 1794 O O . LYS A 1 224 ? -2.469 34.552 82.669 1.00 88.50 224 LYS A O 1
ATOM 1799 N N . CYS A 1 225 ? -2.167 32.987 84.245 1.00 88.38 225 CYS A N 1
ATOM 1800 C CA . CYS A 1 225 ? -0.829 33.453 84.639 1.00 88.38 225 CYS A CA 1
ATOM 1801 C C . CYS A 1 225 ? 0.311 32.507 84.235 1.00 88.38 225 CYS A C 1
ATOM 1803 O O . CYS A 1 225 ? 1.471 32.854 84.422 1.00 88.38 225 CYS A O 1
ATOM 1805 N N . GLY A 1 226 ? 0.006 31.320 83.699 1.00 83.19 226 GLY A N 1
ATOM 1806 C CA . GLY A 1 226 ? 1.007 30.335 83.274 1.00 83.19 226 GLY A CA 1
ATOM 1807 C C . GLY A 1 226 ? 1.650 29.532 84.411 1.00 83.19 226 GLY A C 1
ATOM 1808 O O . GLY A 1 226 ? 2.450 28.638 84.141 1.00 83.19 226 GLY A O 1
ATOM 1809 N N . GLN A 1 227 ? 1.294 29.803 85.670 1.00 86.31 227 GLN A N 1
ATOM 1810 C CA . GLN A 1 227 ? 1.827 29.094 86.834 1.00 86.31 227 GLN A CA 1
ATOM 1811 C C . GLN A 1 227 ? 1.451 27.611 86.811 1.00 86.31 227 GLN A C 1
ATOM 1813 O O . GLN A 1 227 ? 0.294 27.263 86.582 1.00 86.31 227 GLN A O 1
ATOM 1818 N N . ARG A 1 228 ? 2.414 26.737 87.101 1.00 84.00 228 ARG A N 1
ATOM 1819 C CA . ARG A 1 228 ? 2.167 25.303 87.303 1.00 84.00 228 ARG A CA 1
ATOM 1820 C C . ARG A 1 228 ? 1.452 25.073 88.641 1.00 84.00 228 ARG A C 1
ATOM 1822 O O . ARG A 1 228 ? 1.872 25.659 89.639 1.00 84.00 228 ARG A O 1
ATOM 1829 N N . LEU A 1 229 ? 0.381 24.277 88.620 1.00 75.69 229 LEU A N 1
ATOM 1830 C CA . LEU A 1 229 ? -0.500 23.988 89.762 1.00 75.69 229 LEU A CA 1
ATOM 1831 C C . LEU A 1 229 ? -0.081 22.711 90.488 1.00 75.69 229 LEU A C 1
ATOM 1833 O O . LEU A 1 229 ? 0.428 21.793 89.798 1.00 75.69 229 LEU A O 1
#

Foldseek 3Di:
DVLLLVLLQLLLVLLVVLLVQQVAQFKDDPPDRDGVQVLLCLLVVNQPDPVSCVVSVPDDSPVSVVLSVLSVVLSVLSNVLSVLSNPDDDLVNLVSLLVSLVVSLVSVVVSVVVVQVRQVVVVVVCVVVVNDDDGMDGPVVSNCVSNVSSVVSNVSSVVSVPDDDPVVVVVVCVVPPPPPVVVVVVVVVVVPPDPPPDPPDDFDWDADPPPRHTDGPPDQADPPPRHGD

Radius of gyration: 40.68 Å; Cα contacts (8 Å, |Δi|>4): 219; chains: 1; bounding box: 52×49×129 Å

Solvent-accessible surface area (backbone atoms only — not comparable to full-atom values): 13034 Å² total; per-residue (Å²): 111,70,66,58,62,49,48,32,53,50,44,17,49,42,27,52,56,54,49,56,56,36,73,38,69,45,31,43,46,102,87,50,67,41,24,56,52,52,45,31,36,49,22,72,66,50,66,90,43,74,72,54,37,67,56,51,75,75,48,65,62,73,61,42,25,53,50,11,52,53,54,50,49,43,46,51,50,31,54,50,46,23,51,44,21,63,70,43,63,91,67,52,21,34,56,52,44,37,54,50,39,52,51,45,48,52,54,48,56,51,49,52,52,51,48,53,57,53,52,54,56,49,50,56,57,34,49,74,65,71,75,53,92,80,78,84,44,70,48,60,68,61,52,51,53,52,53,46,45,38,53,50,39,36,52,56,25,52,51,53,67,72,50,82,60,73,61,68,65,46,59,55,48,64,75,66,49,78,67,68,60,68,61,60,52,50,59,48,58,67,68,66,70,67,83,80,76,80,80,82,72,82,88,61,71,47,62,38,93,88,78,63,47,82,36,62,81,83,52,62,46,40,92,84,80,64,48,75,102

Sequence (229 aa):
MIMKTKAKYLTAILFLASVVMYFVPFMGWERLQLRLFDLVQIGFGNKRTEEISRIVDNLPQSQMSLLGYVILGAMFAALVGAVLSVLLKKDAPYFATVILSVLINIVIVFSVLFMKQKMGQMEQVLKLNKTLGESFEINRNLVYIWIGIFVVNIAVSLLAIALPDKKRKKDTRIIYSEQPVKSIQRQYQDKLQIPVQQQKLENQKHLCPQCGNELPENAKFCTKCGQRL

Secondary structure (DSSP, 8-state):
-HHHHHHHHHHHHHHHHHHHGGGSEEEEETTEEEEHHHHHHHHTT---SHHHHHHHTTS-HHHHHHHHHHHHHHHHHHHHHHHHHHH--TTHHHHHHHHHHHHHHHHHHHHHHHHHHHHHHHHHHHHHTT------EE-HHHHHHHHHHHHHHHHHHHHHHHS--TTHHHHHHHHS----HHHHHHHHHHHT-------------EE-TTT--EE-TT-SB-TTT--B-

Nearest PDB structures (foldseek):
  3kmi-assembly1_B  TM=2.647E-01  e=9.046E+00  Clostridioides difficile 630
  3plt-assembly2_C-2  TM=2.301E-01  e=8.585E+00  Saccharomyces cerevisiae

Mean predicted aligned error: 15.32 Å

pLDDT: mean 79.37, std 15.97, range [44.06, 97.94]